Protein AF-0000000080749074 (afdb_homodimer)

Solvent-accessible surface area (backbone atoms only — not comparable to full-atom values): 14368 Å² total; per-residue (Å²): 126,55,70,71,54,47,53,51,47,52,48,37,44,50,53,24,51,51,48,38,52,34,12,56,61,25,46,73,26,53,87,78,39,50,43,53,15,49,32,8,52,52,42,36,59,69,31,47,59,52,41,47,53,72,76,49,76,61,87,64,46,54,80,79,42,50,46,72,49,36,45,54,35,38,13,53,50,31,39,47,44,14,38,47,30,40,61,84,51,69,66,17,38,53,49,18,52,52,29,40,52,51,12,51,49,28,41,48,45,49,74,63,59,76,60,76,74,56,64,86,33,51,61,54,52,47,53,48,47,48,47,47,49,47,50,54,54,52,70,72,101,126,56,70,70,55,47,52,50,46,53,48,36,42,50,52,25,52,53,49,36,52,34,12,55,60,26,45,73,26,53,86,79,40,51,42,52,15,48,33,9,53,52,39,36,60,66,29,46,58,54,40,46,53,71,76,50,76,60,86,66,46,54,80,79,44,49,48,71,49,37,45,55,34,38,13,54,50,31,37,48,44,15,36,48,31,40,62,84,52,68,68,15,39,53,51,17,54,51,28,38,52,51,12,51,50,29,41,47,43,49,73,63,59,76,60,76,75,57,63,87,32,51,61,54,51,48,54,48,46,49,46,48,50,48,50,53,53,53,71,72,102

Organism: Candida glabrata (strain ATCC 2001 / BCRC 20586 / JCM 3761 / NBRC 0622 / NRRL Y-65 / CBS 138) (NCBI:txid284593)

Foldseek 3Di:
DDPVVVVQLVVLQVLLVLLLVLLVVQCVCVPPDVLLNVLSVVLNVLSVCSNVVSVPDDDCVCVVPVLSQALLSQLVSLLSSLVSRCDDDPSSVVSSVVSNVVSVVSVVCRVVVPDPRPPSNPPVVCVVVVVVVVVVVVVVD/DDPVVVVQLVVLQVLLVLLLVLLVVQCVCVPPDVLLNVLSVVLNVLSVCSNVVSVPDDDCVCVVPVLSQALLSQLVSLLSSLVSRCDDDPSSVVSSVVSNVVSVVSVVCRVVVPDPRPPSNVPVVCVVCVVVVVVVVVVVD

Nearest PDB structures (foldseek):
  6xss-assembly1_A  TM=3.516E-01  e=8.340E+00  synthetic construct

Secondary structure (DSSP, 8-state):
--HHHHHHHHHHHHHHHHHHHHHHHHGGGGGT-HHHHHHHHHHHHHHHHHHHTTT---TTHHHHHGGGGSHHHHHHHHHHHHHHT-SSSHHHHHHHHHHHHHHHHHHHHHHH--SPPPHHHHHHHHHHHHHHHHHHHHHH-/--HHHHHHHHHHHHHHHHHHHHHHHHGGGGGT-HHHHHHHHHHHHHHHHHHHTTT---TTHHHHHGGGGSHHHHHHHHHHHHHHS-SSSHHHHHHHHHHHHHHHHHHHHHHH--SPPPHHHHHHHHHHHHHHHHHHHHHH-

pLDDT: mean 84.25, std 17.74, range [37.59, 98.69]

Radius of gyration: 20.21 Å; Cα contacts (8 Å, |Δi|>4): 321; chains: 2; bounding box: 58×61×44 Å

Sequence (282 aa):
MDLPQKLIKYSNLFFGATTSLAAIGQLSYVFQQFGLFLLGLYALALTIPIIWLEFRVPPKLYKYASTYFSFLGRAIIYLLLSAMTMYGSLFNKLNAVLLMLTGLVYLFLHASSIIDEPENFKGQNASIALNDDIDDEEDIIMDLPQKLIKYSNLFFGATTSLAAIGQLSYVFQQFGLFLLGLYALALTIPIIWLEFRVPPKLYKYASTYFSFLGRAIIYLLLSAMTMYGSLFNKLNAVLLMLTGLVYLFLHASSIIDEPENFKGQNASIALNDDIDDEEDII

Structure (mmCIF, N/CA/C/O backbone):
data_AF-0000000080749074-model_v1
#
loop_
_entity.id
_entity.type
_entity.pdbx_description
1 polymer 'Candida glabrata strain CBS138 chromosome L complete sequence'
#
loop_
_atom_site.group_PDB
_atom_site.id
_atom_site.type_symbol
_atom_site.label_atom_id
_atom_site.label_alt_id
_atom_site.label_comp_id
_atom_site.label_asym_id
_atom_site.label_entity_id
_atom_site.label_seq_id
_atom_site.pdbx_PDB_ins_code
_atom_site.Cartn_x
_atom_site.Cartn_y
_atom_site.Cartn_z
_atom_site.occupancy
_atom_site.B_iso_or_equiv
_atom_site.auth_seq_id
_atom_site.auth_comp_id
_atom_site.auth_asym_id
_atom_site.auth_atom_id
_atom_site.pdbx_PDB_model_num
ATOM 1 N N . MET A 1 1 ? 26.734 15.836 -5.988 1 69.88 1 MET A N 1
ATOM 2 C CA . MET A 1 1 ? 26.297 14.648 -5.266 1 69.88 1 MET A CA 1
ATOM 3 C C . MET A 1 1 ? 27.453 13.695 -5.023 1 69.88 1 MET A C 1
ATOM 5 O O . MET A 1 1 ? 28.25 13.438 -5.93 1 69.88 1 MET A O 1
ATOM 9 N N . ASP A 1 2 ? 27.688 13.305 -3.848 1 82.88 2 ASP A N 1
ATOM 10 C CA . ASP A 1 2 ? 28.75 12.352 -3.553 1 82.88 2 ASP A CA 1
ATOM 11 C C . ASP A 1 2 ? 28.438 10.977 -4.145 1 82.88 2 ASP A C 1
ATOM 13 O O . ASP A 1 2 ? 27.328 10.742 -4.633 1 82.88 2 ASP A O 1
ATOM 17 N N . LEU A 1 3 ? 29.438 10.125 -4.262 1 83.38 3 LEU A N 1
ATOM 18 C CA . LEU A 1 3 ? 29.328 8.828 -4.922 1 83.38 3 LEU A CA 1
ATOM 19 C C . LEU A 1 3 ? 28.188 8.016 -4.336 1 83.38 3 LEU A C 1
ATOM 21 O O . LEU A 1 3 ? 27.359 7.48 -5.078 1 83.38 3 LEU A O 1
ATOM 25 N N . PRO A 1 4 ? 28.094 7.902 -3.055 1 81.94 4 PRO A N 1
ATOM 26 C CA . PRO A 1 4 ? 26.969 7.141 -2.494 1 81.94 4 PRO A CA 1
ATOM 27 C C . PRO A 1 4 ? 25.609 7.699 -2.912 1 81.94 4 PRO A C 1
ATOM 29 O O . PRO A 1 4 ? 24.688 6.93 -3.213 1 81.94 4 PRO A O 1
ATOM 32 N N . GLN A 1 5 ? 25.438 8.953 -2.998 1 81.25 5 GLN A N 1
ATOM 33 C CA . GLN A 1 5 ? 24.188 9.586 -3.391 1 81.25 5 GLN A CA 1
ATOM 34 C C . GLN A 1 5 ? 23.875 9.32 -4.863 1 81.25 5 GLN A C 1
ATOM 36 O O . GLN A 1 5 ? 22.719 9.125 -5.23 1 81.25 5 GLN A O 1
ATOM 41 N N . LYS A 1 6 ? 24.891 9.398 -5.637 1 87.38 6 LYS A N 1
ATOM 42 C CA . LYS A 1 6 ? 24.703 9.086 -7.051 1 87.38 6 LYS A CA 1
ATOM 43 C C . LYS A 1 6 ? 24.266 7.633 -7.242 1 87.38 6 LYS A C 1
ATOM 45 O O . LYS A 1 6 ? 23.422 7.336 -8.078 1 87.38 6 LYS A O 1
ATOM 50 N N . LEU A 1 7 ? 24.906 6.707 -6.488 1 89.25 7 LEU A N 1
ATOM 51 C CA . LEU A 1 7 ? 24.562 5.293 -6.582 1 89.25 7 LEU A CA 1
ATOM 52 C C . LEU A 1 7 ? 23.109 5.059 -6.184 1 89.25 7 LEU A C 1
ATOM 54 O O . LEU A 1 7 ? 22.406 4.273 -6.82 1 89.25 7 LEU A O 1
ATOM 58 N N . ILE A 1 8 ? 22.703 5.762 -5.164 1 86.62 8 ILE A N 1
ATOM 59 C CA . ILE A 1 8 ? 21.328 5.633 -4.699 1 86.62 8 ILE A CA 1
ATOM 60 C C . ILE A 1 8 ? 20.375 6.172 -5.762 1 86.62 8 ILE A C 1
ATOM 62 O O . ILE A 1 8 ? 19.359 5.539 -6.07 1 86.62 8 ILE A O 1
ATOM 66 N N . LYS A 1 9 ? 20.734 7.246 -6.348 1 89 9 LYS A N 1
ATOM 67 C CA . LYS A 1 9 ? 19.906 7.852 -7.383 1 89 9 LYS A CA 1
ATOM 68 C C . LYS A 1 9 ? 19.766 6.926 -8.586 1 89 9 LYS A C 1
ATOM 70 O O . LYS A 1 9 ? 18.656 6.672 -9.055 1 89 9 LYS A O 1
ATOM 75 N N . TYR A 1 10 ? 20.781 6.457 -9.07 1 93.19 10 TYR A N 1
ATOM 76 C CA . TYR A 1 10 ? 20.734 5.621 -10.258 1 93.19 10 TYR A CA 1
ATOM 77 C C . TYR A 1 10 ? 20.078 4.277 -9.961 1 93.19 10 TYR A C 1
ATOM 79 O O . TYR A 1 10 ? 19.406 3.709 -10.82 1 93.19 10 TYR A O 1
ATOM 87 N N . SER A 1 11 ? 20.328 3.758 -8.75 1 93.94 11 SER A N 1
ATOM 88 C CA . SER A 1 11 ? 19.641 2.537 -8.352 1 93.94 11 SER A CA 1
ATOM 89 C C . SER A 1 11 ? 18.125 2.742 -8.312 1 93.94 11 SER A C 1
ATOM 91 O O . SER A 1 11 ? 17.375 1.923 -8.836 1 93.94 11 SER A O 1
ATOM 93 N N . ASN A 1 12 ? 17.75 3.865 -7.758 1 92.69 12 ASN A N 1
ATOM 94 C CA . ASN A 1 12 ? 16.328 4.16 -7.699 1 92.69 12 ASN A CA 1
ATOM 95 C C . ASN A 1 12 ? 15.727 4.312 -9.094 1 92.69 12 ASN A C 1
ATOM 97 O O . ASN A 1 12 ? 14.617 3.852 -9.352 1 92.69 12 ASN A O 1
ATOM 101 N N . LEU A 1 13 ? 16.422 4.973 -9.953 1 95 13 LEU A N 1
ATOM 102 C CA . LEU A 1 13 ? 15.945 5.133 -11.32 1 95 13 LEU A CA 1
ATOM 103 C C . LEU A 1 13 ? 15.844 3.783 -12.023 1 95 13 LEU A C 1
ATOM 105 O O . LEU A 1 13 ? 14.852 3.5 -12.703 1 95 13 LEU A O 1
ATOM 109 N N . PHE A 1 14 ? 16.828 2.961 -11.859 1 97.5 14 PHE A N 1
ATOM 110 C CA . PHE A 1 14 ? 16.844 1.641 -12.477 1 97.5 14 PHE A CA 1
ATOM 111 C C . PHE A 1 14 ? 15.703 0.781 -11.961 1 97.5 14 PHE A C 1
ATOM 113 O O . PHE A 1 14 ? 14.898 0.273 -12.742 1 97.5 14 PHE A O 1
ATOM 120 N N . PHE A 1 15 ? 15.617 0.672 -10.617 1 97.25 15 PHE A N 1
ATOM 121 C CA . PHE A 1 15 ? 14.609 -0.208 -10.031 1 97.25 15 PHE A CA 1
ATOM 122 C C . PHE A 1 15 ? 13.211 0.367 -10.211 1 97.25 15 PHE A C 1
ATOM 124 O O . PHE A 1 15 ? 12.242 -0.38 -10.359 1 97.25 15 PHE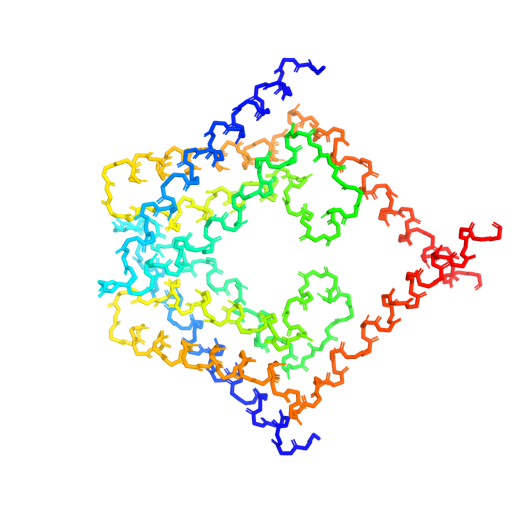 A O 1
ATOM 131 N N . GLY A 1 16 ? 13.102 1.722 -10.164 1 97.56 16 GLY A N 1
ATOM 132 C CA . GLY A 1 16 ? 11.82 2.324 -10.492 1 97.56 16 GLY A CA 1
ATOM 133 C C . GLY A 1 16 ? 11.352 1.991 -11.898 1 97.56 16 GLY A C 1
ATOM 134 O O . GLY A 1 16 ? 10.188 1.642 -12.102 1 97.56 16 GLY A O 1
ATOM 135 N N . ALA A 1 17 ? 12.234 2.105 -12.852 1 97.94 17 ALA A N 1
ATOM 136 C CA . ALA A 1 17 ? 11.906 1.832 -14.242 1 97.94 17 ALA A CA 1
ATOM 137 C C . ALA A 1 17 ? 11.531 0.364 -14.445 1 97.94 17 ALA A C 1
ATOM 139 O O . ALA A 1 17 ? 10.523 0.051 -15.078 1 97.94 17 ALA A O 1
ATOM 140 N N . THR A 1 18 ? 12.328 -0.501 -13.898 1 98.38 18 THR A N 1
ATOM 141 C CA . THR A 1 18 ? 12.062 -1.923 -14.094 1 98.38 18 THR A CA 1
ATOM 142 C C . THR A 1 18 ? 10.781 -2.342 -13.383 1 98.38 18 THR A C 1
ATOM 144 O O . THR A 1 18 ? 10.023 -3.17 -13.891 1 98.38 18 THR A O 1
ATOM 147 N N . T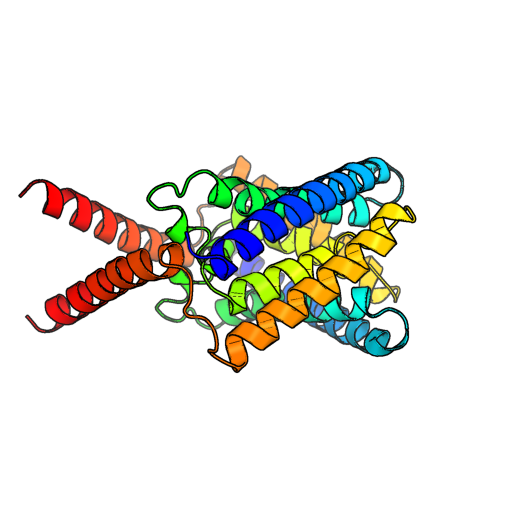HR A 1 19 ? 10.57 -1.771 -12.195 1 98.44 19 THR A N 1
ATOM 148 C CA . THR A 1 19 ? 9.344 -2.078 -11.469 1 98.44 19 THR A CA 1
ATOM 149 C C . THR A 1 19 ? 8.125 -1.569 -12.227 1 98.44 19 THR A C 1
ATOM 151 O O . THR A 1 19 ? 7.086 -2.232 -12.258 1 98.44 19 THR A O 1
ATOM 154 N N . SER A 1 20 ? 8.266 -0.401 -12.836 1 98.38 20 SER A N 1
ATOM 155 C CA . SER A 1 20 ? 7.176 0.111 -13.664 1 98.38 20 SER A CA 1
ATOM 156 C C . SER A 1 20 ? 6.855 -0.842 -14.805 1 98.38 20 SER A C 1
ATOM 158 O O . SER A 1 20 ? 5.684 -1.103 -15.094 1 98.38 20 SER A O 1
ATOM 160 N N . LEU A 1 21 ? 7.852 -1.325 -15.406 1 98.19 21 LEU A N 1
ATOM 161 C CA . LEU A 1 21 ? 7.656 -2.275 -16.5 1 98.19 21 LEU A CA 1
ATOM 162 C C . LEU A 1 21 ? 6.977 -3.545 -16 1 98.19 21 LEU A C 1
ATOM 164 O O . LEU A 1 21 ? 6.066 -4.066 -16.641 1 98.19 21 LEU A O 1
ATOM 168 N N . ALA A 1 22 ? 7.434 -4.043 -14.883 1 98.31 22 ALA A N 1
ATOM 169 C CA . ALA A 1 22 ? 6.809 -5.223 -14.281 1 98.31 22 ALA A CA 1
ATOM 170 C C . ALA A 1 22 ? 5.34 -4.965 -13.969 1 98.31 22 ALA A C 1
ATOM 172 O O . ALA A 1 22 ? 4.484 -5.812 -14.242 1 98.31 22 ALA A O 1
ATOM 173 N N . ALA A 1 23 ? 5.035 -3.83 -13.398 1 98.31 23 ALA A N 1
ATOM 174 C CA . ALA A 1 23 ? 3.664 -3.467 -13.055 1 98.31 23 ALA A CA 1
ATOM 175 C C . ALA A 1 23 ? 2.795 -3.355 -14.305 1 98.31 23 ALA A C 1
ATOM 177 O O . ALA A 1 23 ? 1.655 -3.824 -14.312 1 98.31 23 ALA A O 1
ATOM 178 N N . ILE A 1 24 ? 3.311 -2.752 -15.32 1 97.94 24 ILE A N 1
ATOM 179 C CA . ILE A 1 24 ? 2.59 -2.643 -16.594 1 97.94 24 ILE A CA 1
ATOM 180 C C . ILE A 1 24 ? 2.293 -4.035 -17.141 1 97.94 24 ILE A C 1
ATOM 182 O O . ILE A 1 24 ? 1.195 -4.293 -17.641 1 97.94 24 ILE A O 1
ATOM 186 N N . GLY A 1 25 ? 3.258 -4.906 -17.078 1 96.88 25 GLY A N 1
ATOM 187 C CA . GLY A 1 25 ? 3.021 -6.281 -17.484 1 96.88 25 GLY A CA 1
ATOM 188 C C . GLY A 1 25 ? 1.863 -6.93 -16.766 1 96.88 25 GLY A C 1
ATOM 189 O O . GLY A 1 25 ? 1.105 -7.703 -17.344 1 96.88 25 GLY A O 1
ATOM 190 N N . GLN A 1 26 ? 1.725 -6.598 -15.539 1 97.12 26 GLN A N 1
ATOM 191 C CA . GLN A 1 26 ? 0.69 -7.219 -14.719 1 97.12 26 GLN A CA 1
ATOM 192 C C . GLN A 1 26 ? -0.684 -6.629 -15.023 1 97.12 26 GLN A C 1
ATOM 194 O O . GLN A 1 26 ? -1.708 -7.191 -14.633 1 97.12 26 GLN A O 1
ATOM 199 N N . LEU A 1 27 ? -0.716 -5.516 -15.758 1 96.75 27 LEU A N 1
ATOM 200 C CA . LEU A 1 27 ? -2.002 -4.941 -16.141 1 96.75 27 LEU A CA 1
ATOM 201 C C . LEU A 1 27 ? -2.736 -5.852 -17.125 1 96.75 27 LEU A C 1
ATOM 203 O O . LEU A 1 27 ? -3.957 -5.754 -17.266 1 96.75 27 LEU A O 1
ATOM 207 N N . SER A 1 28 ? -2.016 -6.75 -17.797 1 95.75 28 SER A N 1
ATOM 208 C CA . SER A 1 28 ? -2.613 -7.66 -18.766 1 95.75 28 SER A CA 1
ATOM 209 C C . SER A 1 28 ? -3.504 -8.688 -18.094 1 95.75 28 SER A C 1
ATOM 211 O O . SER A 1 28 ? -4.285 -9.383 -18.75 1 95.75 28 SER A O 1
ATOM 213 N N . TYR A 1 29 ? -3.459 -8.727 -16.75 1 95.81 29 TYR A N 1
ATOM 214 C CA . TYR A 1 29 ? -4.227 -9.727 -16.016 1 95.81 29 TYR A CA 1
ATOM 215 C C . TYR A 1 29 ? -5.625 -9.219 -15.695 1 95.81 29 TYR A C 1
ATOM 217 O O . TYR A 1 29 ? -6.355 -9.836 -14.922 1 95.81 29 TYR A O 1
ATOM 225 N N . VAL A 1 30 ? -6.078 -8.195 -16.281 1 94.12 30 VAL A N 1
ATOM 226 C CA . VAL A 1 30 ? -7.34 -7.531 -15.961 1 94.12 30 VAL A CA 1
ATOM 227 C C . VAL A 1 30 ? -8.492 -8.523 -16.109 1 94.12 30 VAL A C 1
ATOM 229 O O . VAL A 1 30 ? -9.414 -8.531 -15.289 1 94.12 30 VAL A O 1
ATOM 232 N N . PHE A 1 31 ? -8.461 -9.453 -17.094 1 93.75 31 PHE A N 1
ATOM 233 C CA . PHE A 1 31 ? -9.578 -10.352 -17.344 1 93.75 31 PHE A CA 1
ATOM 234 C C . PHE A 1 31 ? -9.25 -11.766 -16.875 1 93.75 31 PHE A C 1
ATOM 236 O O . PHE A 1 31 ? -10.094 -12.656 -16.922 1 93.75 31 PHE A O 1
ATOM 243 N N . GLN A 1 32 ? -8.07 -12.039 -16.422 1 92.56 32 GLN A N 1
ATOM 244 C CA . GLN A 1 32 ? -7.668 -13.359 -15.961 1 92.56 32 GLN A CA 1
ATOM 245 C C . GLN A 1 32 ? -7.742 -13.445 -14.438 1 92.56 32 GLN A C 1
ATOM 247 O O . GLN A 1 32 ? -8.367 -14.359 -13.891 1 92.56 32 GLN A O 1
ATOM 252 N N . GLN A 1 33 ? -7.117 -12.539 -13.789 1 93.94 33 GLN A N 1
ATOM 253 C CA . GLN A 1 33 ? -7.109 -12.43 -12.336 1 93.94 33 GLN A CA 1
ATOM 254 C C . GLN A 1 33 ? -7.105 -10.969 -11.898 1 93.94 33 GLN A C 1
ATOM 256 O O . GLN A 1 33 ? -6.043 -10.375 -11.703 1 93.94 33 GLN A O 1
ATOM 261 N N . PHE A 1 34 ? -8.281 -10.531 -11.594 1 95.06 34 PHE A N 1
ATOM 262 C CA . PHE A 1 34 ? -8.484 -9.102 -11.359 1 95.06 34 PHE A CA 1
ATOM 263 C C . PHE A 1 34 ? -7.641 -8.617 -10.188 1 95.06 34 PHE A C 1
ATOM 265 O O . PHE A 1 34 ? -7.156 -7.484 -10.195 1 95.06 34 PHE A O 1
ATOM 272 N N . GLY A 1 35 ? -7.453 -9.484 -9.188 1 95.19 35 GLY A N 1
ATOM 273 C CA . GLY A 1 35 ? -6.617 -9.117 -8.047 1 95.19 35 GLY A CA 1
ATOM 274 C C . GLY A 1 35 ? -5.191 -8.781 -8.445 1 95.19 35 GLY A C 1
ATOM 275 O O . GLY A 1 35 ? -4.605 -7.832 -7.91 1 95.19 35 GLY A O 1
ATOM 276 N N . LEU A 1 36 ? -4.633 -9.523 -9.375 1 96.06 36 LEU A N 1
ATOM 277 C CA . LEU A 1 36 ? -3.279 -9.273 -9.852 1 96.06 36 LEU A CA 1
ATOM 278 C C . LEU A 1 36 ? -3.219 -7.98 -10.664 1 96.06 36 LEU A C 1
ATOM 280 O O . LEU A 1 36 ? -2.225 -7.254 -10.609 1 96.06 36 LEU A O 1
ATOM 284 N N . PHE A 1 37 ? -4.277 -7.785 -11.438 1 97.81 37 PHE A N 1
ATOM 285 C CA . PHE A 1 37 ? -4.398 -6.527 -12.172 1 97.81 37 PHE A CA 1
ATOM 286 C C . PHE A 1 37 ? -4.359 -5.34 -11.219 1 97.81 37 PHE A C 1
ATOM 288 O O . PHE A 1 37 ? -3.631 -4.375 -11.453 1 97.81 37 PHE A O 1
ATOM 295 N N . LEU A 1 38 ? -5.129 -5.457 -10.117 1 98.12 38 LEU A N 1
ATOM 296 C CA . LEU A 1 38 ? -5.199 -4.359 -9.156 1 98.12 38 LEU A CA 1
ATOM 297 C C . LEU A 1 38 ? -3.852 -4.141 -8.477 1 98.12 38 LEU A C 1
ATOM 299 O O . LEU A 1 38 ? -3.43 -3 -8.281 1 98.12 38 LEU A O 1
ATOM 303 N N . LEU A 1 39 ? -3.197 -5.215 -8.117 1 98.31 39 LEU A N 1
ATOM 304 C CA . LEU A 1 39 ? -1.873 -5.066 -7.523 1 98.31 39 LEU A CA 1
ATOM 305 C C . LEU A 1 39 ? -0.922 -4.363 -8.484 1 98.31 39 LEU A C 1
ATOM 307 O O . LEU A 1 39 ? -0.099 -3.549 -8.062 1 98.31 39 LEU A O 1
ATOM 311 N N . GLY A 1 40 ? -1.021 -4.719 -9.773 1 98.25 40 GLY A N 1
ATOM 312 C CA . GLY A 1 40 ? -0.223 -4.027 -10.773 1 98.25 40 GLY A CA 1
ATOM 313 C C . GLY A 1 40 ? -0.499 -2.535 -10.828 1 98.25 40 GLY A C 1
ATOM 314 O O . GLY A 1 40 ? 0.428 -1.731 -10.945 1 98.25 40 GLY A O 1
ATOM 315 N N . LEU A 1 4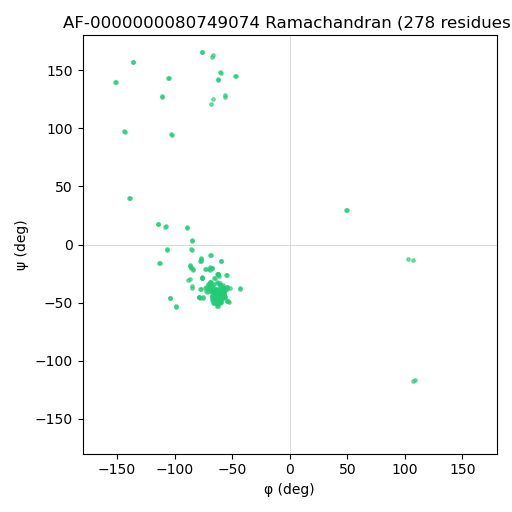1 ? -1.764 -2.197 -10.797 1 98.25 41 LEU A N 1
ATOM 316 C CA . LEU A 1 41 ? -2.158 -0.794 -10.82 1 98.25 41 LEU A CA 1
ATOM 317 C C . LEU A 1 41 ? -1.583 -0.042 -9.625 1 98.25 41 LEU A C 1
ATOM 319 O O . LEU A 1 41 ? -1.026 1.048 -9.781 1 98.25 41 LEU A O 1
ATOM 323 N N . TYR A 1 42 ? -1.773 -0.609 -8.477 1 98.5 42 TYR A N 1
ATOM 324 C CA . TYR A 1 42 ? -1.254 0.017 -7.262 1 98.5 42 TYR A CA 1
ATOM 325 C C . TYR A 1 42 ? 0.266 0.125 -7.312 1 98.5 42 TYR A C 1
ATOM 327 O O . TYR A 1 42 ? 0.837 1.136 -6.895 1 98.5 42 TYR A O 1
ATOM 335 N N . ALA A 1 43 ? 0.936 -0.904 -7.73 1 98.56 43 ALA A N 1
ATOM 336 C CA . ALA A 1 43 ? 2.393 -0.886 -7.82 1 98.56 43 ALA A CA 1
ATOM 337 C C . ALA A 1 43 ? 2.871 0.209 -8.773 1 98.56 43 ALA A C 1
ATOM 339 O O . ALA A 1 43 ? 3.871 0.879 -8.5 1 98.56 43 ALA A O 1
ATOM 340 N N . LEU A 1 44 ? 2.174 0.367 -9.891 1 98.38 44 LEU A N 1
ATOM 341 C CA . LEU A 1 44 ? 2.529 1.42 -10.836 1 98.38 44 LEU A CA 1
ATOM 342 C C . LEU A 1 44 ? 2.434 2.793 -10.18 1 98.38 44 LEU A C 1
ATOM 344 O O . LEU A 1 44 ? 3.34 3.617 -10.32 1 98.38 44 LEU A O 1
ATOM 348 N N . ALA A 1 45 ? 1.414 2.988 -9.477 1 97.12 45 ALA A N 1
ATOM 349 C CA . ALA A 1 45 ? 1.212 4.262 -8.797 1 97.12 45 ALA A CA 1
ATOM 350 C C . ALA A 1 45 ? 2.311 4.512 -7.762 1 97.12 45 ALA A C 1
ATOM 352 O O . ALA A 1 45 ? 2.842 5.621 -7.668 1 97.12 45 ALA A O 1
ATOM 353 N N . LEU A 1 46 ? 2.646 3.518 -6.973 1 96.88 46 LEU A N 1
ATOM 354 C CA . LEU A 1 46 ? 3.623 3.65 -5.898 1 96.88 46 LEU A CA 1
ATOM 355 C C . LEU A 1 46 ? 5.027 3.836 -6.457 1 96.88 46 LEU A C 1
ATOM 357 O O . LEU A 1 46 ? 5.926 4.301 -5.75 1 96.88 46 LEU A O 1
ATOM 361 N N . THR A 1 47 ? 5.234 3.426 -7.691 1 97.56 47 THR A N 1
ATOM 362 C CA . THR A 1 47 ? 6.559 3.49 -8.297 1 97.56 47 THR A CA 1
ATOM 363 C C . THR A 1 47 ? 6.816 4.875 -8.883 1 97.56 47 THR A C 1
ATOM 365 O O . THR A 1 47 ? 7.969 5.297 -9.008 1 97.56 47 THR A O 1
ATOM 368 N N . ILE A 1 48 ? 5.84 5.695 -9.195 1 94.81 48 ILE A N 1
ATOM 369 C CA . ILE A 1 48 ? 5.945 6.996 -9.852 1 94.81 48 ILE A CA 1
ATOM 370 C C . ILE A 1 48 ? 6.801 7.934 -9 1 94.81 48 ILE A C 1
ATOM 372 O O . ILE A 1 48 ? 7.773 8.516 -9.484 1 94.81 48 ILE A O 1
ATOM 376 N N . PRO A 1 49 ? 6.496 8.023 -7.699 1 93.31 49 PRO A N 1
ATOM 377 C CA . PRO A 1 49 ? 7.316 8.945 -6.906 1 93.31 49 PRO A CA 1
ATOM 378 C C . PRO A 1 49 ? 8.781 8.531 -6.852 1 93.31 49 PRO A C 1
ATOM 380 O O . PRO A 1 49 ? 9.664 9.383 -6.742 1 93.31 49 PRO A O 1
ATOM 383 N N . ILE A 1 50 ? 9.078 7.219 -6.883 1 94.12 50 ILE A N 1
ATOM 384 C CA . ILE A 1 50 ? 10.453 6.742 -6.84 1 94.12 50 ILE A CA 1
ATOM 385 C C . ILE A 1 50 ? 11.25 7.34 -7.996 1 94.12 50 ILE A C 1
ATOM 387 O O . ILE A 1 50 ? 12.375 7.812 -7.809 1 94.12 50 ILE A O 1
ATOM 391 N N . ILE A 1 51 ? 10.641 7.352 -9.141 1 93.56 51 ILE A N 1
ATOM 392 C CA . ILE A 1 51 ? 11.289 7.871 -10.336 1 93.56 51 ILE A CA 1
ATOM 393 C C . ILE A 1 51 ? 11.242 9.398 -10.328 1 93.56 51 ILE A C 1
ATOM 395 O O . ILE A 1 51 ? 12.258 10.062 -10.555 1 93.56 51 ILE A O 1
ATOM 399 N N . TRP A 1 52 ? 10.141 9.945 -10.023 1 91.44 52 TRP A N 1
ATOM 400 C CA . TRP A 1 52 ? 9.891 11.383 -10.094 1 91.44 52 TRP A CA 1
ATOM 401 C C . TRP A 1 52 ? 10.828 12.141 -9.164 1 91.44 52 TRP A C 1
ATOM 403 O O . TRP A 1 52 ? 11.406 13.164 -9.555 1 91.44 52 TRP A O 1
ATOM 413 N N . LEU A 1 53 ? 11.078 11.719 -7.992 1 87.44 53 LEU A N 1
ATOM 414 C CA . LEU A 1 53 ? 11.859 12.406 -6.965 1 87.44 53 LEU A CA 1
ATOM 415 C C . LEU A 1 53 ? 13.328 12.477 -7.355 1 87.44 53 LEU A C 1
ATOM 417 O O . LEU A 1 53 ? 14.086 13.273 -6.801 1 87.44 53 LEU A O 1
ATOM 421 N N . GLU A 1 54 ? 13.719 11.648 -8.219 1 86.5 54 GLU A N 1
ATOM 422 C CA . GLU A 1 54 ? 15.117 11.664 -8.641 1 86.5 54 GLU A CA 1
ATOM 423 C C . GLU A 1 54 ? 15.391 12.805 -9.617 1 86.5 54 GLU A C 1
ATOM 425 O O . GLU A 1 54 ? 16.547 13.148 -9.867 1 86.5 54 GLU A O 1
ATOM 430 N N . PHE A 1 55 ? 14.367 13.406 -10.148 1 86.88 55 PHE A N 1
ATOM 431 C CA . PHE A 1 55 ? 14.539 14.516 -11.078 1 86.88 55 PHE A CA 1
ATOM 432 C C . PHE A 1 55 ? 14.227 15.844 -10.398 1 86.88 55 PHE A C 1
ATOM 434 O O . PHE A 1 55 ? 14.938 16.828 -10.602 1 86.88 55 PHE A O 1
ATOM 441 N N . ARG A 1 56 ? 13.203 15.867 -9.727 1 82.19 56 ARG A N 1
ATOM 442 C CA . ARG A 1 56 ? 12.828 17.094 -9.023 1 82.19 56 ARG A CA 1
ATOM 443 C C . ARG A 1 56 ? 12.023 16.766 -7.762 1 82.19 56 ARG A C 1
ATOM 445 O O . ARG A 1 56 ? 11.195 15.859 -7.758 1 82.19 56 ARG A O 1
ATOM 452 N N . VAL A 1 57 ? 12.344 17.516 -6.785 1 76.19 57 VAL A N 1
ATOM 453 C CA . VAL A 1 57 ? 11.609 17.391 -5.535 1 76.19 57 VAL A CA 1
ATOM 454 C C . VAL A 1 57 ? 10.609 18.531 -5.398 1 76.19 57 VAL A C 1
ATOM 456 O O . VAL A 1 57 ? 10.984 19.641 -5.004 1 76.19 57 VAL A O 1
ATOM 459 N N . PRO A 1 58 ? 9.336 18.234 -5.848 1 74.06 58 PRO A N 1
ATOM 460 C CA . PRO A 1 58 ? 8.352 19.297 -5.691 1 74.06 58 PRO A CA 1
ATOM 461 C C . PRO A 1 58 ? 8.141 19.703 -4.234 1 74.06 58 PRO A C 1
ATOM 463 O O . PRO A 1 58 ? 8.156 18.844 -3.346 1 74.06 58 PRO A O 1
ATOM 466 N N . PRO A 1 59 ? 7.844 20.984 -4.219 1 73.94 59 PRO A N 1
ATOM 467 C CA . PRO A 1 59 ? 7.547 21.484 -2.873 1 73.94 59 PRO A CA 1
ATOM 468 C C . PRO A 1 59 ? 6.246 20.922 -2.309 1 73.94 59 PRO A C 1
ATOM 470 O O . PRO A 1 59 ? 5.332 20.578 -3.068 1 73.94 59 PRO A O 1
ATOM 473 N N . LYS A 1 60 ? 6.141 20.266 -1.26 1 70.94 60 LYS A N 1
ATOM 474 C CA . LYS A 1 60 ? 4.953 19.797 -0.542 1 70.94 60 LYS A CA 1
ATOM 475 C C . LYS A 1 60 ? 4.762 18.297 -0.707 1 70.94 60 LYS A C 1
ATOM 477 O O . LYS A 1 60 ? 3.908 17.703 -0.05 1 70.94 60 LYS A O 1
ATOM 482 N N . LEU A 1 61 ? 5.551 17.75 -1.709 1 71.69 61 LEU A N 1
ATOM 483 C CA . LEU A 1 61 ? 5.391 16.328 -1.951 1 71.69 61 LEU A CA 1
ATOM 484 C C . LEU A 1 61 ? 5.621 15.531 -0.671 1 71.69 61 LEU A C 1
ATOM 486 O O . LEU A 1 61 ? 5.031 14.461 -0.487 1 71.69 61 LEU A O 1
ATOM 490 N N . TYR A 1 62 ? 6.379 16.094 0.2 1 71.12 62 TYR A N 1
ATOM 491 C CA . TYR A 1 62 ? 6.68 15.438 1.468 1 71.12 62 TYR A CA 1
ATOM 492 C C . TYR A 1 62 ? 5.406 15.18 2.266 1 71.12 62 TYR A C 1
ATOM 494 O O . TYR A 1 62 ? 5.289 14.164 2.951 1 71.12 62 TYR A O 1
ATOM 502 N N . LYS A 1 63 ? 4.52 16.125 2.098 1 68.12 63 LYS A N 1
ATOM 503 C CA . LYS A 1 63 ? 3.266 16.016 2.84 1 68.12 63 LYS A CA 1
ATOM 504 C C . LYS A 1 63 ? 2.504 14.75 2.445 1 68.12 63 LYS A C 1
ATOM 506 O O . LYS A 1 63 ? 1.842 14.133 3.281 1 68.12 63 LYS A O 1
ATOM 511 N N . TYR A 1 64 ? 2.711 14.281 1.267 1 69.75 64 TYR A N 1
ATOM 512 C CA . TYR A 1 64 ? 1.896 13.195 0.745 1 69.75 64 TYR A CA 1
ATOM 513 C C . TYR A 1 64 ? 2.729 11.93 0.564 1 69.75 64 TYR A C 1
ATOM 515 O O . TYR A 1 64 ? 2.182 10.828 0.453 1 69.75 64 TYR A O 1
ATOM 523 N N . ALA A 1 65 ? 4.008 12.148 0.594 1 77.69 65 ALA A N 1
ATOM 524 C CA . ALA A 1 65 ? 4.883 11.031 0.258 1 77.69 65 ALA A CA 1
ATOM 525 C C . ALA A 1 65 ? 6.094 10.984 1.186 1 77.69 65 ALA A C 1
ATOM 527 O O . ALA A 1 65 ? 7.215 10.734 0.739 1 77.69 65 ALA A O 1
ATOM 528 N N . SER A 1 66 ? 5.902 11.25 2.451 1 78.75 66 SER A N 1
ATOM 529 C CA . SER A 1 66 ? 7.004 11.336 3.402 1 78.75 66 SER A CA 1
ATOM 530 C C . SER A 1 66 ? 7.738 10 3.52 1 78.75 66 SER A C 1
ATOM 532 O O . SER A 1 66 ? 8.938 9.969 3.805 1 78.75 66 SER A O 1
ATOM 534 N N . THR A 1 67 ? 7.055 8.961 3.225 1 84.62 67 THR A N 1
ATOM 535 C CA . THR A 1 67 ? 7.613 7.613 3.307 1 84.62 67 THR A CA 1
ATOM 536 C C . THR A 1 67 ? 8.773 7.453 2.332 1 84.62 67 THR A C 1
ATOM 538 O O . THR A 1 67 ? 9.711 6.688 2.592 1 84.62 67 THR A O 1
ATOM 541 N N . TYR A 1 68 ? 8.828 8.211 1.254 1 89.06 68 TYR A N 1
ATOM 542 C CA . TYR A 1 68 ? 9.844 8.078 0.213 1 89.06 68 TYR A CA 1
ATOM 543 C C . TYR A 1 68 ? 11.102 8.859 0.576 1 89.06 68 TYR A C 1
ATOM 545 O O . TYR A 1 68 ? 12.125 8.742 -0.094 1 89.06 68 TYR A O 1
ATOM 553 N N . PHE A 1 69 ? 11.039 9.609 1.718 1 84.75 69 PHE A N 1
ATOM 554 C CA . PHE A 1 69 ? 12.148 10.5 2.061 1 84.75 69 PHE A CA 1
ATOM 555 C C . PHE A 1 69 ? 12.938 9.945 3.24 1 84.75 69 PHE A C 1
ATOM 557 O O . PHE A 1 69 ? 13.68 10.688 3.893 1 84.75 69 PHE A O 1
ATOM 564 N N . SER A 1 70 ? 12.758 8.766 3.523 1 85.5 70 SER A N 1
ATOM 565 C CA . SER A 1 70 ? 13.516 8.094 4.574 1 85.5 70 SER A CA 1
ATOM 566 C C . SER A 1 70 ? 13.977 6.711 4.129 1 85.5 70 SER A C 1
ATOM 568 O O . SER A 1 70 ? 13.352 6.09 3.268 1 85.5 70 SER A O 1
ATOM 570 N N . PHE A 1 71 ? 15 6.254 4.77 1 89.94 71 PHE A N 1
ATOM 571 C CA . PHE A 1 71 ? 15.5 4.922 4.457 1 89.94 71 PHE A CA 1
ATOM 572 C C . PHE A 1 71 ? 14.484 3.855 4.871 1 89.94 71 PHE A C 1
ATOM 574 O O . PHE A 1 71 ? 14.242 2.902 4.129 1 89.94 71 PHE A O 1
ATOM 581 N N . LEU A 1 72 ? 13.984 3.99 5.996 1 92.12 72 LEU A N 1
ATOM 582 C CA . LEU A 1 72 ? 12.984 3.037 6.469 1 92.12 72 LEU A CA 1
ATOM 583 C C . LEU A 1 72 ? 11.766 3.025 5.551 1 92.12 72 LEU A C 1
ATOM 585 O O . LEU A 1 72 ? 11.258 1.957 5.199 1 92.12 72 LEU A O 1
ATOM 589 N N . GLY A 1 73 ? 11.312 4.227 5.258 1 92.94 73 GLY A N 1
ATOM 590 C CA . GLY A 1 73 ? 10.188 4.32 4.34 1 92.94 73 GLY A CA 1
ATOM 591 C C . GLY A 1 73 ? 10.453 3.66 3 1 92.94 73 GLY A C 1
ATOM 592 O O . GLY A 1 73 ? 9.617 2.92 2.486 1 92.94 73 GLY A O 1
ATOM 593 N N . ARG A 1 74 ? 11.539 3.859 2.473 1 92.88 74 ARG A N 1
ATOM 594 C CA . ARG A 1 74 ? 11.906 3.264 1.192 1 92.88 74 ARG A CA 1
ATOM 595 C C . ARG A 1 74 ? 12.016 1.746 1.306 1 92.88 74 ARG A C 1
ATOM 597 O O . ARG A 1 74 ? 11.648 1.021 0.377 1 92.88 74 ARG A O 1
ATOM 604 N N . ALA A 1 75 ? 12.578 1.314 2.418 1 96.06 75 ALA A N 1
ATOM 605 C CA . ALA A 1 75 ? 12.625 -0.127 2.648 1 96.06 75 ALA A CA 1
ATOM 606 C C . ALA A 1 75 ? 11.227 -0.737 2.59 1 96.06 75 ALA A C 1
ATOM 608 O O . ALA A 1 75 ? 11.016 -1.745 1.912 1 96.06 75 ALA A O 1
ATOM 609 N N . ILE A 1 76 ? 10.281 -0.108 3.232 1 96.88 76 ILE A N 1
ATOM 610 C CA . ILE A 1 76 ? 8.898 -0.577 3.283 1 96.88 76 ILE A CA 1
ATOM 611 C C . ILE A 1 76 ? 8.305 -0.581 1.878 1 96.88 76 ILE A C 1
ATOM 613 O O . ILE A 1 76 ? 7.656 -1.55 1.473 1 96.88 76 ILE A O 1
ATOM 617 N N . ILE A 1 77 ? 8.547 0.444 1.117 1 97.5 77 ILE A N 1
ATOM 618 C CA . ILE A 1 77 ? 7.984 0.579 -0.221 1 97.5 77 ILE A CA 1
ATOM 619 C C . ILE A 1 77 ? 8.57 -0.49 -1.14 1 97.5 77 ILE A C 1
ATOM 621 O O . ILE A 1 77 ? 7.84 -1.163 -1.868 1 97.5 77 ILE A O 1
ATOM 625 N N . TYR A 1 78 ? 9.875 -0.654 -1.139 1 98.25 78 TYR A N 1
ATOM 626 C CA . TYR A 1 78 ? 10.508 -1.606 -2.047 1 98.25 78 TYR A CA 1
ATOM 627 C C . TYR A 1 78 ? 10.086 -3.033 -1.715 1 98.25 78 TYR A C 1
ATOM 629 O O . TYR A 1 78 ? 9.875 -3.85 -2.613 1 98.25 78 TYR A O 1
ATOM 637 N N . LEU A 1 79 ? 10.016 -3.338 -0.438 1 98.44 79 LEU A N 1
ATOM 638 C CA . LEU A 1 79 ? 9.562 -4.668 -0.051 1 98.44 79 LEU A CA 1
ATOM 639 C C . LEU A 1 79 ? 8.117 -4.898 -0.48 1 98.44 79 LEU A C 1
ATOM 641 O O . LEU A 1 79 ? 7.77 -5.988 -0.942 1 98.44 79 LEU A O 1
ATOM 645 N N . LEU A 1 80 ? 7.332 -3.912 -0.312 1 98.44 80 LEU A N 1
ATOM 646 C CA . LEU A 1 80 ? 5.941 -4.02 -0.742 1 98.44 80 LEU A CA 1
ATOM 647 C C . LEU A 1 80 ? 5.855 -4.215 -2.252 1 98.44 80 LEU A C 1
ATOM 649 O O . LEU A 1 80 ? 5.113 -5.078 -2.729 1 98.44 80 LEU A O 1
ATOM 653 N N . LEU A 1 81 ? 6.527 -3.389 -2.977 1 98.69 81 LEU A N 1
ATOM 654 C CA . LEU A 1 81 ? 6.52 -3.475 -4.434 1 98.69 81 LEU A CA 1
ATOM 655 C C . LEU A 1 81 ? 6.984 -4.848 -4.898 1 98.69 81 LEU A C 1
ATOM 657 O O . LEU A 1 81 ? 6.469 -5.383 -5.883 1 98.69 81 LEU A O 1
ATOM 661 N N . SER A 1 82 ? 8.016 -5.363 -4.223 1 98.62 82 SER A N 1
ATOM 662 C CA . SER A 1 82 ? 8.484 -6.711 -4.531 1 98.62 82 SER A CA 1
ATOM 663 C C . SER A 1 82 ? 7.348 -7.723 -4.449 1 98.62 82 SER A C 1
ATOM 665 O O . SER A 1 82 ? 7.121 -8.484 -5.391 1 98.62 82 SER A O 1
ATOM 667 N N . ALA A 1 83 ? 6.605 -7.688 -3.391 1 98.19 83 ALA A N 1
ATOM 668 C CA . ALA A 1 83 ? 5.523 -8.641 -3.158 1 98.19 83 ALA A CA 1
ATOM 669 C C . ALA A 1 83 ? 4.379 -8.414 -4.141 1 98.19 83 ALA A C 1
ATOM 671 O O . ALA A 1 83 ? 3.717 -9.367 -4.559 1 98.19 83 ALA A O 1
ATOM 672 N N . MET A 1 84 ? 4.152 -7.23 -4.52 1 98.44 84 MET A N 1
ATOM 673 C CA . MET A 1 84 ? 3.025 -6.875 -5.379 1 98.44 84 MET A CA 1
ATOM 674 C C . MET A 1 84 ? 3.295 -7.281 -6.824 1 98.44 84 MET A C 1
ATOM 676 O O . MET A 1 84 ? 2.363 -7.574 -7.578 1 98.44 84 MET A O 1
ATOM 680 N N . THR A 1 85 ? 4.531 -7.316 -7.25 1 98.25 85 THR A N 1
ATOM 681 C CA . THR A 1 85 ? 4.797 -7.445 -8.68 1 98.25 85 THR A CA 1
ATOM 682 C C . THR A 1 85 ? 5.473 -8.781 -8.984 1 98.25 85 THR A C 1
ATOM 684 O O . THR A 1 85 ? 6.02 -8.977 -10.07 1 98.25 85 THR A O 1
ATOM 687 N N . MET A 1 86 ? 5.438 -9.742 -8.141 1 96.62 86 MET A N 1
ATOM 688 C CA . MET A 1 86 ? 6.191 -10.977 -8.289 1 96.62 86 MET A CA 1
ATOM 689 C C . MET A 1 86 ? 5.438 -11.977 -9.156 1 96.62 86 MET A C 1
ATOM 691 O O . MET A 1 86 ? 5.926 -13.078 -9.414 1 96.62 86 MET A O 1
ATOM 695 N N . TYR A 1 87 ? 4.348 -11.602 -9.664 1 93.31 87 TYR A N 1
ATOM 696 C CA . TYR A 1 87 ? 3.492 -12.586 -10.328 1 93.31 87 TYR A CA 1
ATOM 697 C C . TYR A 1 87 ? 3.562 -12.438 -11.836 1 93.31 87 TYR A C 1
ATOM 699 O O . TYR A 1 87 ? 3.609 -11.32 -12.359 1 93.31 87 TYR A O 1
ATOM 707 N N . GLY A 1 88 ? 3.521 -13.617 -12.508 1 89.81 88 GLY A N 1
ATOM 708 C CA . GLY A 1 88 ? 3.471 -13.602 -13.961 1 89.81 88 GLY A CA 1
ATOM 709 C C . GLY A 1 88 ? 4.766 -14.055 -14.609 1 89.81 88 GLY A C 1
ATOM 710 O O . GLY A 1 88 ? 5.246 -15.156 -14.344 1 89.81 88 GLY A O 1
ATOM 711 N N . SER A 1 89 ? 5.43 -13.156 -15.367 1 94.31 89 SER A N 1
ATOM 712 C CA . SER A 1 89 ? 6.555 -13.5 -16.234 1 94.31 89 SER A CA 1
ATOM 713 C C . SER A 1 89 ? 7.828 -13.711 -15.422 1 94.31 89 SER A C 1
ATOM 715 O O . SER A 1 89 ? 7.871 -13.398 -14.234 1 94.31 89 SER A O 1
ATOM 717 N N . LEU A 1 90 ? 8.82 -14.305 -16.078 1 95.94 90 LEU A N 1
ATOM 718 C CA . LEU A 1 90 ? 10.148 -14.453 -15.484 1 95.94 90 LEU A CA 1
ATOM 719 C C . LEU A 1 90 ? 10.742 -13.094 -15.125 1 95.94 90 LEU A C 1
ATOM 721 O O . LEU A 1 90 ? 11.422 -12.961 -14.109 1 95.94 90 LEU A O 1
ATOM 725 N N . PHE A 1 91 ? 10.453 -12.094 -16.031 1 97.81 91 PHE A N 1
ATOM 726 C CA . PHE A 1 91 ? 10.914 -10.742 -15.75 1 97.81 91 PHE A CA 1
ATOM 727 C C . PHE A 1 91 ? 10.367 -10.25 -14.414 1 97.81 91 PHE A C 1
ATOM 729 O O . PHE A 1 91 ? 11.102 -9.68 -13.602 1 97.81 91 PHE A O 1
ATOM 736 N N . ASN A 1 92 ? 9.109 -10.461 -14.148 1 98.06 92 ASN A N 1
ATOM 737 C CA . ASN A 1 92 ? 8.484 -10.055 -12.891 1 98.06 92 ASN A CA 1
ATOM 738 C C . ASN A 1 92 ? 9.125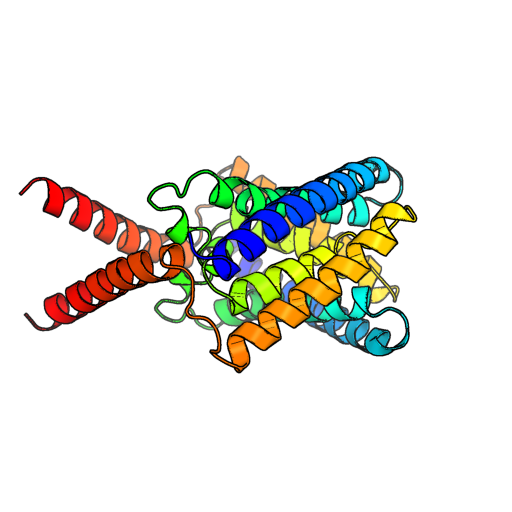 -10.75 -11.695 1 98.06 92 ASN A C 1
ATOM 740 O O . ASN A 1 92 ? 9.445 -10.102 -10.695 1 98.06 92 ASN A O 1
ATOM 744 N N . LYS A 1 93 ? 9.328 -12.039 -11.812 1 96.69 93 LYS A N 1
ATOM 745 C CA . LYS A 1 93 ? 9.898 -12.805 -10.703 1 96.69 93 LYS A CA 1
ATOM 746 C C . LYS A 1 93 ? 11.328 -12.367 -10.406 1 96.69 93 LYS A C 1
ATOM 748 O O . LYS A 1 93 ? 11.703 -12.211 -9.242 1 96.69 93 LYS A O 1
ATOM 753 N N . LEU A 1 94 ? 12.094 -12.164 -11.43 1 98 94 LEU A N 1
ATOM 754 C CA . LEU A 1 94 ? 13.461 -11.711 -11.25 1 98 94 LEU A CA 1
ATOM 755 C C . LEU A 1 94 ? 13.5 -10.312 -10.648 1 98 94 LEU A C 1
ATOM 757 O O . LEU A 1 94 ? 14.273 -10.047 -9.727 1 98 94 LEU A O 1
ATOM 761 N N . ASN A 1 95 ? 12.664 -9.453 -11.242 1 98.06 95 ASN A N 1
ATOM 762 C CA . ASN A 1 95 ? 12.594 -8.094 -10.711 1 98.06 95 ASN A CA 1
ATOM 763 C C . ASN A 1 95 ? 12.188 -8.094 -9.242 1 98.06 95 ASN A C 1
ATOM 765 O O . ASN A 1 95 ? 12.727 -7.328 -8.445 1 98.06 95 ASN A O 1
ATOM 769 N N . ALA A 1 96 ? 11.242 -8.914 -8.867 1 97.94 96 ALA A N 1
ATOM 770 C CA . ALA A 1 96 ? 10.758 -8.969 -7.496 1 97.94 96 ALA A CA 1
ATOM 771 C C . ALA A 1 96 ? 11.867 -9.391 -6.535 1 97.94 96 ALA A C 1
ATOM 773 O O . ALA A 1 96 ? 11.969 -8.859 -5.426 1 97.94 96 ALA A O 1
ATOM 774 N N . VAL A 1 97 ? 12.664 -10.359 -6.945 1 97.56 97 VAL A N 1
ATOM 775 C CA . VAL A 1 97 ? 13.781 -10.797 -6.117 1 97.56 97 VAL A CA 1
ATOM 776 C C . VAL A 1 97 ? 14.75 -9.641 -5.91 1 97.56 97 VAL A C 1
ATOM 778 O O . VAL A 1 97 ? 15.188 -9.383 -4.785 1 97.56 97 VAL A O 1
ATOM 781 N N . LEU A 1 98 ? 15.039 -8.961 -6.93 1 98.12 98 LEU A N 1
ATOM 782 C CA . LEU A 1 98 ? 15.953 -7.824 -6.836 1 98.12 98 LEU A CA 1
ATOM 783 C C . LEU A 1 98 ? 15.375 -6.734 -5.938 1 98.12 98 LEU A C 1
ATOM 785 O O . LEU A 1 98 ? 16.109 -6.121 -5.156 1 98.12 98 LEU A O 1
ATOM 789 N N . LEU A 1 99 ? 14.078 -6.48 -6.078 1 98.38 99 LEU A N 1
ATOM 790 C CA . LEU A 1 99 ? 13.43 -5.473 -5.238 1 98.38 99 LEU A CA 1
ATOM 791 C C . LEU A 1 99 ? 13.469 -5.883 -3.771 1 98.38 99 LEU A C 1
ATOM 793 O O . LEU A 1 99 ? 13.633 -5.035 -2.891 1 98.38 99 LEU A O 1
ATOM 797 N N . MET A 1 100 ? 13.273 -7.168 -3.559 1 97.94 100 MET A N 1
ATOM 798 C CA . MET A 1 100 ? 13.359 -7.656 -2.186 1 97.94 100 MET A CA 1
ATOM 799 C C . MET A 1 100 ? 14.734 -7.383 -1.594 1 97.94 100 MET A C 1
ATOM 801 O O . MET A 1 100 ? 14.844 -6.891 -0.469 1 97.94 100 MET A O 1
ATOM 805 N N . LEU A 1 101 ? 15.766 -7.613 -2.334 1 97.62 101 LEU A N 1
ATOM 806 C CA . LEU A 1 101 ? 17.141 -7.359 -1.899 1 97.62 101 LEU A CA 1
ATOM 807 C C . LEU A 1 101 ? 17.359 -5.871 -1.661 1 97.62 101 LEU A C 1
ATOM 809 O O . LEU A 1 101 ? 17.984 -5.48 -0.667 1 97.62 101 LEU A O 1
ATOM 813 N N . THR A 1 102 ? 16.859 -5.062 -2.586 1 96.88 102 THR A N 1
ATOM 814 C CA . THR A 1 102 ? 17 -3.619 -2.441 1 96.88 102 THR A CA 1
ATOM 815 C C . THR A 1 102 ? 16.328 -3.133 -1.163 1 96.88 102 THR A C 1
ATOM 817 O O . THR A 1 102 ? 16.875 -2.293 -0.446 1 96.88 102 THR A O 1
ATOM 820 N N . GLY A 1 103 ? 15.125 -3.627 -0.919 1 97 103 GLY A N 1
ATOM 821 C CA . GLY A 1 103 ? 14.445 -3.281 0.319 1 97 103 GLY A CA 1
ATOM 822 C C . GLY A 1 103 ? 15.234 -3.646 1.558 1 97 103 GLY A C 1
ATOM 823 O O . GLY A 1 103 ? 15.297 -2.871 2.516 1 97 103 GLY A O 1
ATOM 824 N N . LEU A 1 104 ? 15.859 -4.746 1.575 1 96.69 104 LEU A N 1
ATOM 825 C CA . LEU A 1 104 ? 16.688 -5.188 2.697 1 96.69 104 LEU A CA 1
ATOM 826 C C . LEU A 1 104 ? 17.906 -4.297 2.852 1 96.69 104 LEU A C 1
ATOM 828 O O . LEU A 1 104 ? 18.359 -4.035 3.971 1 96.69 104 LEU A O 1
ATOM 832 N N . VAL A 1 105 ? 18.453 -3.895 1.768 1 94.69 105 VAL A N 1
ATOM 833 C CA . VAL A 1 105 ? 19.594 -2.977 1.81 1 94.69 105 VAL A CA 1
ATOM 834 C C . VAL A 1 105 ? 19.172 -1.669 2.48 1 94.69 105 VAL A C 1
ATOM 836 O O . VAL A 1 105 ? 19.891 -1.154 3.346 1 94.69 105 VAL A O 1
ATOM 839 N N . TYR A 1 106 ? 18.016 -1.137 2.031 1 94.12 106 TYR A N 1
ATOM 840 C CA . TYR A 1 106 ? 17.531 0.094 2.65 1 94.12 106 TYR A CA 1
ATOM 841 C C . TYR A 1 106 ? 17.266 -0.109 4.137 1 94.12 106 TYR A C 1
ATOM 843 O O . TYR A 1 106 ? 17.484 0.799 4.941 1 94.12 106 TYR A O 1
ATOM 851 N N . LEU A 1 107 ? 16.719 -1.272 4.477 1 95 107 LEU A N 1
ATOM 852 C CA . LEU A 1 107 ? 16.516 -1.582 5.887 1 95 107 LEU A CA 1
ATOM 853 C C . LEU A 1 107 ? 17.844 -1.59 6.641 1 95 107 LEU A C 1
ATOM 855 O O . LEU A 1 107 ? 17.938 -1.074 7.758 1 95 107 LEU A O 1
ATOM 859 N N . PHE A 1 108 ? 18.875 -2.152 6.074 1 94.44 108 PHE A N 1
ATOM 860 C CA . PHE A 1 108 ? 20.219 -2.188 6.656 1 94.44 108 PHE A CA 1
ATOM 861 C C . PHE A 1 108 ? 20.781 -0.777 6.816 1 94.44 108 PHE A C 1
ATOM 863 O O . PHE A 1 108 ? 21.375 -0.452 7.848 1 94.44 108 PHE A O 1
ATOM 870 N N . LEU A 1 109 ? 20.609 0.069 5.805 1 90.12 109 LEU A N 1
ATOM 871 C CA . LEU A 1 109 ? 21.094 1.445 5.863 1 90.12 109 LEU A CA 1
ATOM 872 C C . LEU A 1 109 ? 20.391 2.219 6.977 1 90.12 109 LEU A C 1
ATOM 874 O O . LEU A 1 109 ? 21 3.059 7.637 1 90.12 109 LEU A O 1
ATOM 878 N N . HIS A 1 110 ? 19.156 1.949 7.125 1 89.5 110 HIS A N 1
ATOM 879 C CA . HIS A 1 110 ? 18.391 2.576 8.203 1 89.5 110 HIS A CA 1
ATOM 880 C C . HIS A 1 110 ? 18.938 2.158 9.57 1 89.5 110 HIS A C 1
ATOM 882 O O . HIS A 1 110 ? 19.109 2.996 10.453 1 89.5 110 HIS A O 1
ATOM 888 N N . ALA A 1 111 ? 19.203 0.913 9.789 1 92.12 111 ALA A N 1
ATOM 889 C CA . ALA A 1 111 ? 19.641 0.366 11.07 1 92.12 111 ALA A CA 1
ATOM 890 C C . ALA A 1 111 ? 21.094 0.755 11.375 1 92.12 111 ALA A C 1
ATOM 892 O O . ALA A 1 111 ? 21.453 0.982 12.531 1 92.12 111 ALA A O 1
ATOM 893 N N . SER A 1 112 ? 21.938 0.815 10.414 1 87.94 112 SER A N 1
ATOM 894 C CA . SER A 1 112 ? 23.375 1.038 10.609 1 87.94 112 SER A CA 1
ATOM 895 C C . SER A 1 112 ? 23.688 2.527 10.695 1 87.94 112 SER A C 1
ATOM 897 O O . SER A 1 112 ? 24.719 2.914 11.242 1 87.94 112 SER A O 1
ATOM 899 N N . SER A 1 113 ? 22.875 3.434 10.234 1 77.31 113 SER A N 1
ATOM 900 C CA . SER A 1 113 ? 23.094 4.875 10.203 1 77.31 113 SER A CA 1
ATOM 901 C C . SER A 1 113 ? 24.453 5.207 9.602 1 77.31 113 SER A C 1
ATOM 903 O O . SER A 1 113 ? 25.141 6.109 10.086 1 77.31 113 SER A O 1
ATOM 905 N N . ILE A 1 114 ? 24.891 4.379 8.742 1 71.75 114 ILE A N 1
ATOM 906 C CA . ILE A 1 114 ? 26.188 4.586 8.109 1 71.75 114 ILE A CA 1
ATOM 907 C C . ILE A 1 114 ? 26.141 5.812 7.207 1 71.75 114 ILE A C 1
ATOM 909 O O . ILE A 1 114 ? 27.078 6.602 7.164 1 71.75 114 ILE A O 1
ATOM 913 N N . ILE A 1 115 ? 25.141 5.977 6.449 1 68.44 115 ILE A N 1
ATOM 914 C CA . ILE A 1 115 ? 24.953 7.09 5.527 1 68.44 115 ILE A CA 1
ATOM 915 C C . ILE A 1 115 ? 23.812 7.988 6.023 1 68.44 115 ILE A C 1
ATOM 917 O O . ILE A 1 115 ? 22.781 7.496 6.488 1 68.44 115 ILE A O 1
ATOM 921 N N . ASP A 1 116 ? 24.172 9.25 6.117 1 66.62 116 ASP A N 1
ATOM 922 C CA . ASP A 1 116 ? 23.125 10.188 6.484 1 66.62 116 ASP A CA 1
ATOM 923 C C . ASP A 1 116 ? 22.016 10.211 5.434 1 66.62 116 ASP A C 1
ATOM 925 O O . ASP A 1 116 ? 22.266 9.945 4.254 1 66.62 116 ASP A O 1
ATOM 929 N N . GLU A 1 117 ? 20.828 10.312 5.926 1 64.94 117 GLU A N 1
ATOM 930 C CA . GLU A 1 117 ? 19.719 10.477 4.98 1 64.94 117 GLU A CA 1
ATOM 931 C C . GLU A 1 117 ? 19.938 11.688 4.074 1 64.94 117 GLU A C 1
ATOM 933 O O . GLU A 1 117 ? 20.422 12.727 4.527 1 64.94 117 GLU A O 1
ATOM 938 N N . PRO A 1 118 ? 19.844 11.414 2.742 1 59.19 118 PRO A N 1
ATOM 939 C CA . PRO A 1 118 ? 20.094 12.508 1.801 1 59.19 118 PRO A CA 1
ATOM 940 C C . PRO A 1 118 ? 19.359 13.789 2.182 1 59.19 118 PRO A C 1
ATOM 942 O O . PRO A 1 118 ? 18.344 13.742 2.883 1 59.19 118 PRO A O 1
ATOM 945 N N . GLU A 1 119 ? 19.984 14.93 1.926 1 55.62 119 GLU A N 1
ATOM 946 C CA . GLU A 1 119 ? 19.5 16.281 2.236 1 55.62 119 GLU A CA 1
ATOM 947 C C . GLU A 1 119 ? 18.031 16.422 1.901 1 55.62 119 GLU A C 1
ATOM 949 O O . GLU A 1 119 ? 17.297 17.156 2.576 1 55.62 119 GLU A O 1
ATOM 954 N N . ASN A 1 120 ? 17.688 15.797 0.816 1 53.69 120 ASN A N 1
ATOM 955 C CA . ASN A 1 120 ? 16.297 15.93 0.413 1 53.69 120 ASN A CA 1
ATOM 956 C C . ASN A 1 120 ? 15.344 15.406 1.492 1 53.69 120 ASN A C 1
ATOM 958 O O . ASN A 1 120 ? 14.164 15.758 1.511 1 53.69 120 ASN A O 1
ATOM 962 N N . PHE A 1 121 ? 16.016 14.648 2.441 1 55.06 121 PHE A N 1
ATOM 963 C CA . PHE A 1 121 ? 15.25 14.117 3.559 1 55.06 121 PHE A CA 1
ATOM 964 C C . PHE A 1 121 ? 15.133 15.148 4.676 1 55.06 121 PHE A C 1
ATOM 966 O O . PHE A 1 121 ? 14.148 15.156 5.414 1 55.06 121 PHE A O 1
ATOM 973 N N . LYS A 1 122 ? 16.219 15.898 4.887 1 53.62 122 LYS A N 1
ATOM 974 C CA . LYS A 1 122 ? 16.422 16.75 6.055 1 53.62 122 LYS A CA 1
ATOM 975 C C . LYS A 1 122 ? 15.633 18.047 5.941 1 53.62 122 LYS A C 1
ATOM 977 O O . LYS A 1 122 ? 15.227 18.625 6.953 1 53.62 122 LYS A O 1
ATOM 982 N N . GLY A 1 123 ? 15.719 18.578 4.887 1 47.34 123 GLY A N 1
ATOM 983 C CA . GLY A 1 123 ? 15.125 19.906 4.82 1 47.34 123 GLY A CA 1
ATOM 984 C C . GLY A 1 123 ? 13.672 19.922 5.258 1 47.34 123 GLY A C 1
ATOM 985 O O . GLY A 1 123 ? 13.227 20.906 5.875 1 47.34 123 GLY A O 1
ATOM 986 N N . GLN A 1 124 ? 12.977 18.938 4.922 1 50.69 124 GLN A N 1
ATOM 987 C CA . GLN A 1 124 ? 11.531 19.016 5.098 1 50.69 124 GLN A CA 1
ATOM 988 C C . GLN A 1 124 ? 11.133 18.578 6.508 1 50.69 124 GLN A C 1
ATOM 990 O O . GLN A 1 124 ? 10.078 18.969 7.004 1 50.69 124 GLN A O 1
ATOM 995 N N . ASN A 1 125 ? 11.867 17.688 7.16 1 48.62 125 ASN A N 1
ATOM 996 C CA . ASN A 1 125 ? 11.641 17.484 8.586 1 48.62 125 ASN A CA 1
ATOM 997 C C . ASN A 1 125 ? 11.859 18.781 9.367 1 48.62 125 ASN A C 1
ATOM 999 O O . ASN A 1 125 ? 11.156 19.047 10.344 1 48.62 125 ASN A O 1
ATOM 1003 N N . ALA A 1 126 ? 12.742 19.578 9.008 1 46.53 126 ALA A N 1
ATOM 1004 C CA . ALA A 1 126 ? 12.938 20.891 9.602 1 46.53 126 ALA A CA 1
ATOM 1005 C C . ALA A 1 126 ? 11.711 21.781 9.391 1 46.53 126 ALA A C 1
ATOM 1007 O O . ALA A 1 126 ? 11.312 22.516 10.297 1 46.53 126 ALA A O 1
ATOM 1008 N N . SER A 1 127 ? 11.234 21.703 8.25 1 45.53 127 SER A N 1
ATOM 1009 C CA . SER A 1 127 ? 10.047 22.531 8.039 1 45.53 127 SER A CA 1
ATOM 1010 C C . SER A 1 127 ? 8.859 22.016 8.836 1 45.53 127 SER A C 1
ATOM 1012 O O . SER A 1 127 ? 8.078 22.812 9.367 1 45.53 127 SER A O 1
ATOM 1014 N N . ILE A 1 128 ? 8.82 20.719 9.008 1 49.75 128 ILE A N 1
ATOM 1015 C CA . ILE A 1 128 ? 7.773 20.156 9.844 1 49.75 128 ILE A CA 1
ATOM 1016 C C . ILE A 1 128 ? 8.094 20.406 11.312 1 49.75 128 ILE A C 1
ATOM 1018 O O . ILE A 1 128 ? 7.207 20.766 12.094 1 49.75 128 ILE A O 1
ATOM 1022 N N . ALA A 1 129 ? 9.289 20.188 11.758 1 48.94 129 ALA A N 1
ATOM 1023 C CA . ALA A 1 129 ? 9.734 20.484 13.117 1 48.94 129 ALA A CA 1
ATOM 1024 C C . ALA A 1 129 ? 9.602 21.969 13.414 1 48.94 129 ALA A C 1
ATOM 1026 O O . ALA A 1 129 ? 9.211 22.359 14.516 1 48.94 129 ALA A O 1
ATOM 1027 N N . LEU A 1 130 ? 9.945 22.688 12.477 1 46.94 130 LEU A N 1
ATOM 1028 C CA . LEU A 1 130 ? 9.773 24.125 12.648 1 46.94 130 LEU A CA 1
ATOM 1029 C C . LEU A 1 130 ? 8.297 24.484 12.727 1 46.94 130 LEU A C 1
ATOM 1031 O O . LEU A 1 130 ? 7.91 25.359 13.516 1 46.94 130 LEU A O 1
ATOM 1035 N N . ASN A 1 131 ? 7.547 23.703 11.953 1 46.41 131 ASN A N 1
ATOM 1036 C CA . ASN A 1 131 ? 6.113 23.969 12.039 1 46.41 131 ASN A CA 1
ATOM 1037 C C . ASN A 1 131 ? 5.516 23.391 13.32 1 46.41 131 ASN A C 1
ATOM 1039 O O . ASN A 1 131 ? 4.609 23.984 13.906 1 46.41 131 ASN A O 1
ATOM 1043 N N . ASP A 1 132 ? 5.938 22.297 13.719 1 50.28 132 ASP A N 1
ATOM 1044 C CA . ASP A 1 132 ? 5.543 21.766 15.016 1 50.28 132 ASP A CA 1
ATOM 1045 C C . ASP A 1 132 ? 6.094 22.625 16.156 1 50.28 132 ASP A C 1
ATOM 1047 O O . ASP A 1 132 ? 5.41 22.844 17.156 1 50.28 132 ASP A O 1
ATOM 1051 N N . ASP A 1 133 ? 7.363 22.906 16.125 1 50.03 133 ASP A N 1
ATOM 1052 C CA . ASP A 1 133 ? 7.918 23.812 17.109 1 50.03 133 ASP A CA 1
ATOM 1053 C C . ASP A 1 133 ? 7.191 25.156 17.094 1 50.03 133 ASP A C 1
ATOM 1055 O O . ASP A 1 133 ? 6.949 25.75 18.156 1 50.03 133 ASP A O 1
ATOM 1059 N N . ILE A 1 134 ? 6.875 25.578 15.977 1 48.81 134 ILE A N 1
ATOM 1060 C CA . ILE A 1 134 ? 6.125 26.828 15.883 1 48.81 134 ILE A CA 1
ATOM 1061 C C . ILE A 1 134 ? 4.711 26.609 16.422 1 48.81 134 ILE A C 1
ATOM 1063 O O . ILE A 1 134 ? 4.184 27.469 17.141 1 48.81 134 ILE A O 1
ATOM 1067 N N . ASP A 1 135 ? 4.191 25.453 16.188 1 49.44 135 ASP A N 1
ATOM 1068 C CA . ASP A 1 135 ? 2.879 25.172 16.766 1 49.44 135 ASP A CA 1
ATOM 1069 C C . ASP A 1 135 ? 2.975 24.984 18.266 1 49.44 135 ASP A C 1
ATOM 1071 O O . ASP A 1 135 ? 2.096 25.422 19.016 1 49.44 135 ASP A O 1
ATOM 1075 N N . ASP A 1 136 ? 3.977 24.312 18.734 1 51.66 136 ASP A N 1
ATOM 1076 C CA . ASP A 1 136 ? 4.191 24.203 20.172 1 51.66 136 ASP A CA 1
ATOM 1077 C C . ASP A 1 136 ? 4.484 25.578 20.781 1 51.66 136 ASP A C 1
ATOM 1079 O O . ASP A 1 136 ? 4.047 25.859 21.906 1 51.66 136 ASP A O 1
ATOM 1083 N N . GLU A 1 137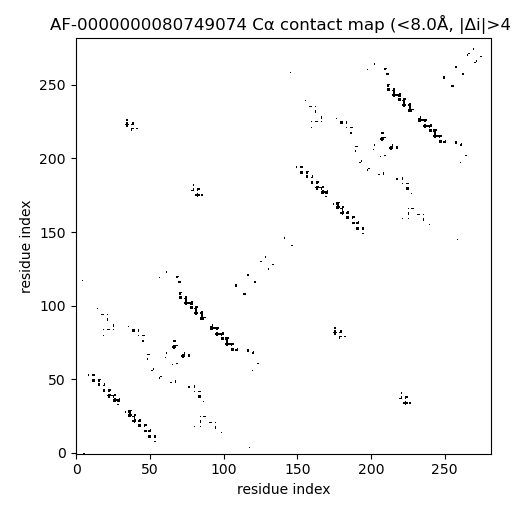 ? 5.277 26.328 20.188 1 50.31 137 GLU A N 1
ATOM 1084 C CA . GLU A 1 137 ? 5.559 27.672 20.703 1 50.31 137 GLU A CA 1
ATOM 1085 C C . GLU A 1 137 ? 4.316 28.547 20.656 1 50.31 137 GLU A C 1
ATOM 1087 O O . GLU A 1 137 ? 4.113 29.375 21.547 1 50.31 137 GLU A O 1
ATOM 1092 N N . GLU A 1 138 ? 3.445 28.297 19.75 1 48.53 138 GLU A N 1
ATOM 1093 C CA . GLU A 1 138 ? 2.217 29.094 19.703 1 48.53 138 GLU A CA 1
ATOM 1094 C C . GLU A 1 138 ? 1.242 28.656 20.797 1 48.53 138 GLU A C 1
ATOM 1096 O O . GLU A 1 138 ? 0.474 29.469 21.312 1 48.53 138 GLU A O 1
ATOM 1101 N N . ASP A 1 139 ? 1.281 27.422 21.203 1 49.69 139 ASP A N 1
ATOM 1102 C CA . ASP A 1 139 ? 0.428 27 22.297 1 49.69 139 ASP A CA 1
ATOM 1103 C C . ASP A 1 139 ? 0.93 27.547 23.625 1 49.69 139 ASP A C 1
ATOM 1105 O O . ASP A 1 139 ? 0.203 27.547 24.625 1 49.69 139 ASP A O 1
ATOM 1109 N N . ILE A 1 140 ? 2.18 27.938 23.766 1 46.34 140 ILE A N 1
ATOM 1110 C CA . ILE A 1 140 ? 2.689 28.469 25.016 1 46.34 140 ILE A CA 1
ATOM 1111 C C . ILE A 1 140 ? 2.426 29.969 25.094 1 46.34 140 ILE A C 1
ATOM 1113 O O . ILE A 1 140 ? 2.568 30.578 26.156 1 46.34 140 ILE A O 1
ATOM 1117 N N . ILE A 1 141 ? 2.166 30.641 24 1 38.62 141 ILE A N 1
ATOM 1118 C CA . ILE A 1 141 ? 1.886 32.062 24.203 1 38.62 141 ILE A CA 1
ATOM 1119 C C . ILE A 1 141 ? 0.387 32.281 24.406 1 38.62 141 ILE A C 1
ATOM 1121 O O . ILE A 1 141 ? -0.43 31.688 23.672 1 38.62 141 ILE A O 1
ATOM 1125 N N . MET B 1 1 ? -25.047 8.82 16.875 1 70.94 1 MET B N 1
ATOM 1126 C CA . MET B 1 1 ? -24.688 8.492 15.5 1 70.94 1 MET B CA 1
ATOM 1127 C C . MET B 1 1 ? -25.938 8.141 14.688 1 70.94 1 MET B C 1
ATOM 1129 O O . MET B 1 1 ? -26.797 7.387 15.148 1 70.94 1 MET B O 1
ATOM 1133 N N . ASP B 1 2 ? -26.141 8.75 13.609 1 83 2 ASP B N 1
ATOM 1134 C CA . ASP B 1 2 ? -27.266 8.43 12.75 1 83 2 ASP B CA 1
ATOM 1135 C C . ASP B 1 2 ? -27.109 7.039 12.133 1 83 2 ASP B C 1
ATOM 1137 O O . ASP B 1 2 ? -26.047 6.422 12.242 1 83 2 ASP B O 1
ATOM 1141 N N . LEU B 1 3 ? -28.203 6.484 11.648 1 83.44 3 LEU B N 1
ATOM 1142 C CA . LEU B 1 3 ? -28.25 5.117 11.141 1 83.44 3 LEU B CA 1
ATOM 1143 C C . LEU B 1 3 ? -27.156 4.891 10.102 1 83.44 3 LEU B C 1
ATOM 1145 O O . LEU B 1 3 ? -26.422 3.91 10.172 1 83.44 3 LEU B O 1
ATOM 1149 N N . PRO B 1 4 ? -27.016 5.738 9.133 1 82.19 4 PRO B N 1
ATOM 1150 C CA . PRO B 1 4 ? -25.953 5.531 8.148 1 82.19 4 PRO B CA 1
ATOM 1151 C C . PRO B 1 4 ? -24.562 5.473 8.781 1 82.19 4 PRO B C 1
ATOM 1153 O O . PRO B 1 4 ? -23.734 4.645 8.383 1 82.19 4 PRO B O 1
ATOM 1156 N N . GLN B 1 5 ? -24.281 6.234 9.75 1 81.44 5 GLN B N 1
ATOM 1157 C CA . GLN B 1 5 ? -22.984 6.25 10.422 1 81.44 5 GLN B CA 1
ATOM 1158 C C . GLN B 1 5 ? -22.766 4.965 11.219 1 81.44 5 GLN B C 1
ATOM 1160 O O . GLN B 1 5 ? -21.641 4.453 11.273 1 81.44 5 GLN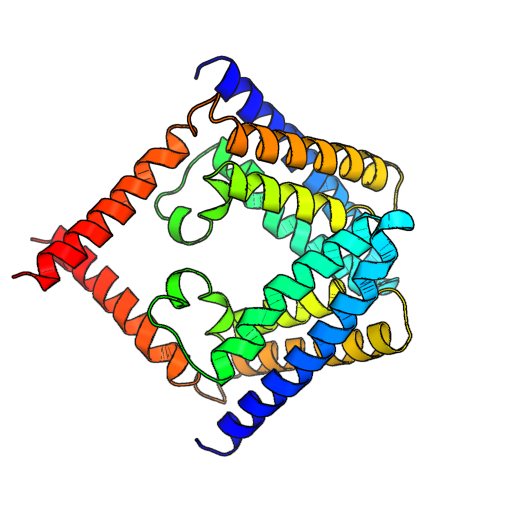 B O 1
ATOM 1165 N N . LYS B 1 6 ? -23.797 4.547 11.836 1 87.38 6 LYS B N 1
ATOM 1166 C CA . LYS B 1 6 ? -23.703 3.283 12.562 1 87.38 6 LYS B CA 1
ATOM 1167 C C . LYS B 1 6 ? -23.422 2.123 11.617 1 87.38 6 LYS B C 1
ATOM 1169 O O . LYS B 1 6 ? -22.625 1.234 11.93 1 87.38 6 LYS B O 1
ATOM 1174 N N . LEU B 1 7 ? -24.125 2.133 10.453 1 89.44 7 LEU B N 1
ATOM 1175 C CA . LEU B 1 7 ? -23.922 1.075 9.469 1 89.44 7 LEU B CA 1
ATOM 1176 C C . LEU B 1 7 ? -22.484 1.067 8.969 1 89.44 7 LEU B C 1
ATOM 1178 O O . LEU B 1 7 ? -21.891 0.001 8.797 1 89.44 7 LEU B O 1
ATOM 1182 N N . ILE B 1 8 ? -21.969 2.242 8.758 1 86.81 8 ILE B N 1
ATOM 1183 C CA . ILE B 1 8 ? -20.594 2.365 8.289 1 86.81 8 ILE B CA 1
ATOM 1184 C C . ILE B 1 8 ? -19.625 1.86 9.367 1 86.81 8 ILE B C 1
ATOM 1186 O O . ILE B 1 8 ? -18.703 1.109 9.07 1 86.81 8 ILE B O 1
ATOM 1190 N N . LYS B 1 9 ? -19.906 2.195 10.562 1 89.19 9 LYS B N 1
ATOM 1191 C CA . LYS B 1 9 ? -19.062 1.77 11.68 1 89.19 9 LYS B CA 1
ATOM 1192 C C . LYS B 1 9 ? -19.062 0.25 11.812 1 89.19 9 LYS B C 1
ATOM 1194 O O . LYS B 1 9 ? -18 -0.37 11.898 1 89.19 9 LYS B O 1
ATOM 1199 N N . TYR B 1 10 ? -20.141 -0.315 11.844 1 93.12 10 TYR B N 1
ATOM 1200 C CA . TYR B 1 10 ? -20.234 -1.757 12.047 1 93.12 10 TYR B CA 1
ATOM 1201 C C . TYR B 1 10 ? -19.703 -2.512 10.836 1 93.12 10 TYR B C 1
ATOM 1203 O O . TYR B 1 10 ? -19.125 -3.592 10.977 1 93.12 10 TYR B O 1
ATOM 1211 N N . SER B 1 11 ? -19.938 -1.956 9.648 1 94.06 11 SER B N 1
ATOM 1212 C CA . SER B 1 11 ? -19.359 -2.559 8.453 1 94.06 11 SER B CA 1
ATOM 1213 C C . SER B 1 11 ? -17.828 -2.537 8.516 1 94.06 11 SER B C 1
ATOM 1215 O O . SER B 1 11 ? -17.188 -3.547 8.242 1 94.06 11 SER B O 1
ATOM 1217 N N . ASN B 1 12 ? -17.344 -1.413 8.938 1 92.94 12 ASN B N 1
ATOM 1218 C CA . ASN B 1 12 ? -15.883 -1.309 9.055 1 92.94 12 ASN B CA 1
ATOM 1219 C C . ASN B 1 12 ? -15.336 -2.283 10.086 1 92.94 12 ASN B C 1
ATOM 1221 O O . ASN B 1 12 ? -14.281 -2.893 9.875 1 92.94 12 ASN B O 1
ATOM 1225 N N . LEU B 1 13 ? -15.984 -2.393 11.188 1 95.19 13 LEU B N 1
ATOM 1226 C CA . LEU B 1 13 ? -15.555 -3.332 12.219 1 95.19 13 LEU B CA 1
ATOM 1227 C C . LEU B 1 13 ? -15.617 -4.766 11.703 1 95.19 13 LEU B C 1
ATOM 1229 O O . LEU B 1 13 ? -14.688 -5.547 11.914 1 95.19 13 LEU B O 1
ATOM 1233 N N . PHE B 1 14 ? -16.672 -5.113 11.039 1 97.62 14 PHE B N 1
ATOM 1234 C CA . PHE B 1 14 ? -16.844 -6.453 10.5 1 97.62 14 PHE B CA 1
ATOM 1235 C C . PHE B 1 14 ? -15.766 -6.77 9.469 1 97.62 14 PHE B C 1
ATOM 1237 O O . PHE B 1 14 ? -15.055 -7.766 9.602 1 97.62 14 PHE B O 1
ATOM 1244 N N . PHE B 1 15 ? -15.633 -5.867 8.469 1 97.31 15 PHE B N 1
ATOM 1245 C CA . PHE B 1 15 ? -14.695 -6.125 7.379 1 97.31 15 PHE B CA 1
ATOM 1246 C C . PHE B 1 15 ? -13.258 -6.004 7.859 1 97.31 15 PHE B C 1
ATOM 1248 O O . PHE B 1 15 ? -12.367 -6.711 7.379 1 97.31 15 PHE B O 1
ATOM 1255 N N . GLY B 1 16 ? -13 -5.066 8.812 1 97.69 16 GLY B N 1
ATOM 1256 C CA . GLY B 1 16 ? -11.688 -5.023 9.422 1 97.69 16 GLY B CA 1
ATOM 1257 C C . GLY B 1 16 ? -11.312 -6.32 10.117 1 97.69 16 GLY B C 1
ATOM 1258 O O . GLY B 1 16 ? -10.195 -6.82 9.953 1 97.69 16 GLY B O 1
ATOM 1259 N N . ALA B 1 17 ? -12.219 -6.859 10.891 1 98 17 ALA B N 1
ATOM 1260 C CA . ALA B 1 17 ? -11.969 -8.094 11.633 1 98 17 ALA B CA 1
ATOM 1261 C C . ALA B 1 17 ? -11.75 -9.266 10.68 1 98 17 ALA B C 1
ATOM 1263 O O . ALA B 1 17 ? -10.805 -10.039 10.844 1 98 17 ALA B O 1
ATOM 1264 N N . THR B 1 18 ? -12.602 -9.375 9.711 1 98.38 18 THR B N 1
ATOM 1265 C CA . THR B 1 18 ? -12.492 -10.508 8.797 1 98.38 18 THR B CA 1
ATOM 1266 C C . THR B 1 18 ? -11.227 -10.391 7.949 1 98.38 18 THR B C 1
ATOM 1268 O O . THR B 1 18 ? -10.578 -11.398 7.664 1 98.38 18 THR B O 1
ATOM 1271 N N . THR B 1 19 ? -10.914 -9.156 7.543 1 98.5 19 THR B N 1
ATOM 1272 C CA . THR B 1 19 ? -9.688 -8.953 6.773 1 98.5 19 THR B CA 1
ATOM 1273 C C . THR B 1 19 ? -8.461 -9.281 7.613 1 98.5 19 THR B C 1
ATOM 1275 O O . THR B 1 19 ? -7.488 -9.852 7.109 1 98.5 19 THR B O 1
ATOM 1278 N N . SER B 1 20 ? -8.508 -8.922 8.891 1 98.44 20 SER B N 1
ATOM 1279 C CA . SER B 1 20 ? -7.414 -9.281 9.781 1 98.44 20 SER B CA 1
ATOM 1280 C C . SER B 1 20 ? -7.234 -10.797 9.852 1 98.44 20 SER B C 1
ATOM 1282 O O . SER B 1 20 ? -6.105 -11.297 9.812 1 98.44 20 SER B O 1
ATOM 1284 N N . LEU B 1 21 ? -8.297 -11.469 9.945 1 98.25 21 LEU B N 1
ATOM 1285 C CA . LEU B 1 21 ? -8.234 -12.93 9.992 1 98.25 21 LEU B CA 1
ATOM 1286 C C . LEU B 1 21 ? -7.66 -13.484 8.688 1 98.25 21 LEU B C 1
ATOM 1288 O O . LEU B 1 21 ? -6.828 -14.398 8.719 1 98.25 21 LEU B O 1
ATOM 1292 N N . ALA B 1 22 ? -8.117 -12.969 7.582 1 98.38 22 ALA B N 1
ATOM 1293 C CA . ALA B 1 22 ? -7.582 -13.383 6.285 1 98.38 22 ALA B CA 1
ATOM 1294 C C . ALA B 1 22 ? -6.082 -13.117 6.199 1 98.38 22 ALA B C 1
ATOM 1296 O O . ALA B 1 22 ? -5.32 -13.969 5.73 1 98.38 22 ALA B O 1
ATOM 1297 N N . ALA B 1 23 ? -5.656 -11.953 6.621 1 98.38 23 ALA B N 1
ATOM 1298 C CA . ALA B 1 23 ? -4.242 -11.586 6.594 1 98.38 23 ALA B CA 1
ATOM 1299 C C . ALA B 1 23 ? -3.42 -12.508 7.492 1 98.38 23 ALA B C 1
ATOM 1301 O O . ALA B 1 23 ? -2.33 -12.938 7.113 1 98.38 23 ALA B O 1
ATOM 1302 N N . ILE B 1 24 ? -3.916 -12.797 8.656 1 98 24 ILE B N 1
ATOM 1303 C CA . ILE B 1 24 ? -3.24 -13.719 9.562 1 98 24 ILE B CA 1
ATOM 1304 C C . ILE B 1 24 ? -3.102 -15.086 8.906 1 98 24 ILE B C 1
ATOM 1306 O O . ILE B 1 24 ? -2.055 -15.727 9.008 1 98 24 ILE B O 1
ATOM 1310 N N . GLY B 1 25 ? -4.137 -15.547 8.281 1 96.94 25 GLY B N 1
ATOM 1311 C CA . GLY B 1 25 ? -4.051 -16.797 7.543 1 96.94 25 GLY B CA 1
ATOM 1312 C C . GLY B 1 25 ? -2.932 -16.812 6.52 1 96.94 25 GLY B C 1
ATOM 1313 O O . GLY B 1 25 ? -2.271 -17.828 6.324 1 96.94 25 GLY B O 1
ATOM 1314 N N . GLN B 1 26 ? -2.711 -15.711 5.922 1 97.25 26 GLN B N 1
ATOM 1315 C CA . GLN B 1 26 ? -1.709 -15.633 4.863 1 97.25 26 GLN B CA 1
ATOM 1316 C C . GLN B 1 26 ? -0.298 -15.586 5.445 1 97.25 26 GLN B C 1
ATOM 1318 O O . GLN B 1 26 ? 0.683 -15.773 4.719 1 97.25 26 GLN B O 1
ATOM 1323 N N . LEU B 1 27 ? -0.188 -15.375 6.75 1 96.88 27 LEU B N 1
ATOM 1324 C CA . LEU B 1 27 ? 1.131 -15.383 7.375 1 96.88 27 LEU B CA 1
ATOM 1325 C C . LEU B 1 27 ? 1.733 -16.781 7.348 1 96.88 27 LEU B C 1
ATOM 1327 O O . LEU B 1 27 ? 2.951 -16.953 7.465 1 96.88 27 LEU B O 1
ATOM 1331 N N . SER B 1 28 ? 0.899 -17.812 7.188 1 95.81 28 SER B N 1
ATOM 1332 C CA . SER B 1 28 ? 1.364 -19.203 7.16 1 95.81 28 SER B CA 1
ATOM 1333 C C . SER B 1 28 ? 2.182 -19.484 5.906 1 95.81 28 SER B C 1
ATOM 1335 O O . SER B 1 28 ? 2.861 -20.516 5.82 1 95.81 28 SER B O 1
ATOM 1337 N N . TYR B 1 29 ? 2.191 -18.531 4.973 1 95.81 29 TYR B N 1
ATOM 1338 C CA . TYR B 1 29 ? 2.889 -18.75 3.709 1 95.81 29 TYR B CA 1
ATOM 1339 C C . TYR B 1 29 ? 4.344 -18.297 3.807 1 95.81 29 TYR B C 1
ATOM 1341 O O . TYR B 1 29 ? 5.039 -18.219 2.793 1 95.81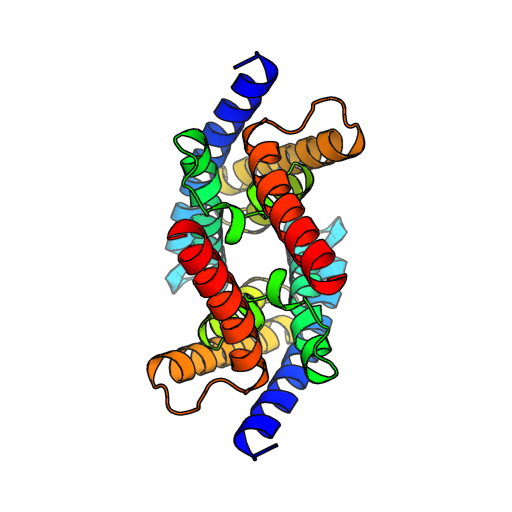 29 TYR B O 1
ATOM 1349 N N . VAL B 1 30 ? 4.867 -18.078 4.93 1 94.19 30 VAL B N 1
ATOM 1350 C CA . VAL B 1 30 ? 6.199 -17.516 5.148 1 94.19 30 VAL B CA 1
ATOM 1351 C C . VAL B 1 30 ? 7.246 -18.391 4.469 1 94.19 30 VAL B C 1
ATOM 1353 O O . VAL B 1 30 ? 8.188 -17.891 3.859 1 94.19 30 VAL B O 1
ATOM 1356 N N . PHE B 1 31 ? 7.082 -19.75 4.469 1 93.81 31 PHE B N 1
ATOM 1357 C CA . PHE B 1 31 ? 8.102 -20.641 3.924 1 93.81 31 PHE B CA 1
ATOM 1358 C C . PHE B 1 31 ? 7.656 -21.219 2.586 1 93.81 31 PHE B C 1
ATOM 1360 O O . PHE B 1 31 ? 8.414 -21.938 1.934 1 93.81 31 PHE B O 1
ATOM 1367 N N . GLN B 1 32 ? 6.477 -20.953 2.133 1 92.56 32 GLN B N 1
ATOM 1368 C CA . GLN B 1 32 ? 5.969 -21.469 0.864 1 92.56 32 GLN B CA 1
ATOM 1369 C C . GLN B 1 32 ? 6.094 -20.422 -0.24 1 92.56 32 GLN B C 1
ATOM 1371 O O . GLN B 1 32 ? 6.648 -20.703 -1.306 1 92.56 32 GLN B O 1
ATOM 1376 N N . GLN B 1 33 ? 5.574 -19.281 0.014 1 93.94 33 GLN B N 1
ATOM 1377 C CA . GLN B 1 33 ? 5.637 -18.141 -0.895 1 93.94 33 GLN B CA 1
ATOM 1378 C C . GLN B 1 33 ? 5.793 -16.828 -0.127 1 93.94 33 GLN B C 1
ATOM 1380 O O . GLN B 1 33 ? 4.805 -16.188 0.226 1 93.94 33 GLN B O 1
ATOM 1385 N N . PHE B 1 34 ? 7.02 -16.438 -0.064 1 95.12 34 PHE B N 1
ATOM 1386 C CA . PHE B 1 34 ? 7.371 -15.328 0.809 1 95.12 34 PHE B CA 1
ATOM 1387 C C . PHE B 1 34 ? 6.625 -14.062 0.399 1 95.12 34 PHE B C 1
ATOM 1389 O O . PHE B 1 34 ? 6.262 -13.25 1.249 1 95.12 34 PHE B O 1
ATOM 1396 N N . GLY B 1 35 ? 6.398 -13.883 -0.907 1 95.19 35 GLY B N 1
ATOM 1397 C CA . GLY B 1 35 ? 5.648 -12.727 -1.383 1 95.19 35 GLY B CA 1
ATOM 1398 C C . GLY B 1 35 ? 4.246 -12.648 -0.803 1 95.19 35 GLY B C 1
ATOM 1399 O O . GLY B 1 35 ? 3.775 -11.57 -0.45 1 95.19 35 GLY B O 1
ATOM 1400 N N . LEU B 1 36 ? 3.572 -13.789 -0.677 1 96.12 36 LEU B N 1
ATOM 1401 C CA . LEU B 1 36 ? 2.23 -13.836 -0.108 1 96.12 36 LEU B CA 1
ATOM 1402 C C . LEU B 1 36 ? 2.264 -13.555 1.391 1 96.12 36 LEU B C 1
ATOM 1404 O O . LEU B 1 36 ? 1.351 -12.922 1.928 1 96.12 36 LEU B O 1
ATOM 1408 N N . PHE B 1 37 ? 3.314 -14.086 2.01 1 97.88 37 PHE B N 1
ATOM 1409 C CA . PHE B 1 37 ? 3.523 -13.781 3.42 1 97.88 37 PHE B CA 1
ATOM 1410 C C . PHE B 1 37 ? 3.639 -12.281 3.643 1 97.88 37 PHE B C 1
ATOM 1412 O O . PHE B 1 37 ? 2.996 -11.727 4.539 1 97.88 37 PHE B O 1
ATOM 1419 N N . LEU B 1 38 ? 4.43 -11.633 2.775 1 98.19 38 LEU B N 1
ATOM 1420 C CA . LEU B 1 38 ? 4.645 -10.195 2.92 1 98.19 38 LEU B CA 1
ATOM 1421 C C . LEU B 1 38 ? 3.352 -9.422 2.676 1 98.19 38 LEU B C 1
ATOM 1423 O O . LEU B 1 38 ? 3.049 -8.469 3.393 1 98.19 38 LEU B O 1
ATOM 1427 N N . LEU B 1 39 ? 2.623 -9.812 1.664 1 98.38 39 LEU B N 1
ATOM 1428 C CA . LEU B 1 39 ? 1.344 -9.156 1.424 1 98.38 39 LEU B CA 1
ATOM 1429 C C . LEU B 1 39 ? 0.427 -9.297 2.635 1 98.38 39 LEU B C 1
ATOM 1431 O O . LEU B 1 39 ? -0.297 -8.359 2.979 1 98.38 39 LEU B O 1
ATOM 1435 N N . GLY B 1 40 ? 0.43 -10.484 3.25 1 98.31 40 GLY B N 1
ATOM 1436 C CA . GLY B 1 40 ? -0.337 -10.672 4.473 1 98.31 40 GLY B CA 1
ATOM 1437 C C . GLY B 1 40 ? 0.079 -9.727 5.586 1 98.31 40 GLY B C 1
ATOM 1438 O O . GLY B 1 40 ? -0.771 -9.18 6.289 1 98.31 40 GLY B O 1
ATOM 1439 N N . LEU B 1 41 ? 1.374 -9.594 5.758 1 98.31 41 LEU B N 1
ATOM 1440 C CA . LEU B 1 41 ? 1.9 -8.703 6.785 1 98.31 41 LEU B CA 1
ATOM 1441 C C . LEU B 1 41 ? 1.446 -7.266 6.547 1 98.31 41 LEU B C 1
ATOM 1443 O O . LEU B 1 41 ? 0.991 -6.59 7.473 1 98.31 41 LEU B O 1
ATOM 1447 N N . TYR B 1 42 ? 1.62 -6.828 5.332 1 98.5 42 TYR B N 1
ATOM 1448 C CA . TYR B 1 42 ? 1.216 -5.469 4.984 1 98.5 42 TYR B CA 1
ATOM 1449 C C . TYR B 1 42 ? -0.287 -5.285 5.16 1 98.5 42 TYR B C 1
ATOM 1451 O O . TYR B 1 42 ? -0.74 -4.242 5.641 1 98.5 42 TYR B O 1
ATOM 1459 N N . ALA B 1 43 ? -1.062 -6.219 4.727 1 98.62 43 ALA B N 1
ATOM 1460 C CA . ALA B 1 43 ? -2.514 -6.133 4.859 1 98.62 43 ALA B CA 1
ATOM 1461 C C . ALA B 1 43 ? -2.922 -6.039 6.328 1 98.62 43 ALA B C 1
ATOM 1463 O O . ALA B 1 43 ? -3.84 -5.293 6.676 1 98.62 43 ALA B O 1
ATOM 1464 N N . LEU B 1 44 ? -2.271 -6.824 7.172 1 98.44 44 LEU B N 1
ATOM 1465 C CA . LEU B 1 44 ? -2.562 -6.77 8.602 1 98.44 44 LEU B CA 1
ATOM 1466 C C . LEU B 1 44 ? -2.305 -5.375 9.156 1 98.44 44 LEU B C 1
ATOM 1468 O O . LEU B 1 44 ? -3.133 -4.832 9.898 1 98.44 44 LEU B O 1
ATOM 1472 N N . ALA B 1 45 ? -1.239 -4.82 8.773 1 97.19 45 ALA B N 1
ATOM 1473 C CA . ALA B 1 45 ? -0.887 -3.479 9.227 1 97.19 45 ALA B CA 1
ATOM 1474 C C . ALA B 1 45 ? -1.912 -2.451 8.758 1 97.19 45 ALA B C 1
ATOM 1476 O O . ALA B 1 45 ? -2.33 -1.584 9.531 1 97.19 45 ALA B O 1
ATOM 1477 N N . LEU B 1 46 ? -2.312 -2.52 7.508 1 97 46 LEU B N 1
ATOM 1478 C CA . LEU B 1 46 ? -3.225 -1.548 6.918 1 97 46 LEU B CA 1
ATOM 1479 C C . LEU B 1 46 ? -4.629 -1.698 7.496 1 97 46 LEU B C 1
ATOM 1481 O O . LEU B 1 46 ? -5.445 -0.782 7.398 1 97 46 LEU B O 1
ATOM 1485 N N . THR B 1 47 ? -4.926 -2.854 8.047 1 97.69 47 THR B N 1
ATOM 1486 C CA . THR B 1 47 ? -6.258 -3.133 8.57 1 97.69 47 THR B CA 1
ATOM 1487 C C . THR B 1 47 ? -6.406 -2.6 9.992 1 97.69 47 THR B C 1
ATOM 1489 O O . THR B 1 47 ? -7.512 -2.293 10.438 1 97.69 47 THR B O 1
ATOM 1492 N N . ILE B 1 48 ? -5.367 -2.367 10.75 1 95 48 ILE B N 1
ATOM 1493 C CA . ILE B 1 48 ? -5.371 -1.954 12.156 1 95 48 ILE B CA 1
ATOM 1494 C C . ILE B 1 48 ? -6.094 -0.617 12.297 1 95 48 ILE B C 1
ATOM 1496 O O . ILE B 1 48 ? -7.023 -0.49 13.094 1 95 48 ILE B O 1
ATOM 1500 N N . PRO B 1 49 ? -5.727 0.368 11.477 1 93.38 49 PRO B N 1
ATOM 1501 C CA . PRO B 1 49 ? -6.426 1.646 11.641 1 93.38 49 PRO B CA 1
ATOM 1502 C C . PRO B 1 49 ? -7.922 1.544 11.359 1 93.38 49 PRO B C 1
ATOM 1504 O O . PRO B 1 49 ? -8.719 2.285 11.945 1 93.38 49 PRO B O 1
ATOM 1507 N N . ILE B 1 50 ? -8.344 0.668 10.422 1 94.31 50 ILE B N 1
ATOM 1508 C CA . ILE B 1 50 ? -9.758 0.507 10.102 1 94.31 50 ILE B CA 1
ATOM 1509 C C . ILE B 1 50 ? -10.531 0.143 11.359 1 94.31 50 ILE B C 1
ATOM 1511 O O . ILE B 1 50 ? -11.594 0.709 11.633 1 94.31 50 ILE B O 1
ATOM 1515 N N . ILE B 1 51 ? -9.977 -0.745 12.125 1 93.75 51 ILE B N 1
ATOM 1516 C CA . ILE B 1 51 ? -10.625 -1.207 13.344 1 93.75 51 ILE B CA 1
ATOM 1517 C C . ILE B 1 51 ? -10.43 -0.177 14.453 1 93.75 51 ILE B C 1
ATOM 1519 O O . ILE B 1 51 ? -11.383 0.201 15.141 1 93.75 51 ILE B O 1
ATOM 1523 N N . TRP B 1 52 ? -9.273 0.316 14.602 1 91.75 52 TRP B N 1
ATOM 1524 C CA . TRP B 1 52 ? -8.883 1.213 15.688 1 91.75 52 TRP B CA 1
ATOM 1525 C C . TRP B 1 52 ? -9.711 2.496 15.656 1 91.75 52 TRP B C 1
ATOM 1527 O O . TRP B 1 52 ? -10.203 2.951 16.688 1 91.75 52 TRP B O 1
ATOM 1537 N N . LEU B 1 53 ? -9.953 3.088 14.562 1 87.56 53 LEU B N 1
ATOM 1538 C CA . LEU B 1 53 ? -10.617 4.375 14.398 1 87.56 53 LEU B CA 1
ATOM 1539 C C . LEU B 1 53 ? -12.094 4.277 14.766 1 87.56 53 LEU B C 1
ATOM 1541 O O . LEU B 1 53 ? -12.75 5.293 15.008 1 87.56 53 LEU B O 1
ATOM 1545 N N . GLU B 1 54 ? -12.594 3.121 14.766 1 86.69 54 GLU B N 1
ATOM 1546 C CA . GLU B 1 54 ? -14 2.955 15.117 1 86.69 54 GLU B CA 1
ATOM 1547 C C . GLU B 1 54 ? -14.203 3.039 16.625 1 86.69 54 GLU B C 1
ATOM 1549 O O . GLU B 1 54 ? -15.336 3.199 17.094 1 86.69 54 GLU B O 1
ATOM 1554 N N . PHE B 1 55 ? -13.156 2.961 17.375 1 87 55 PHE B N 1
ATOM 1555 C CA . PHE B 1 55 ? -13.258 3.045 18.828 1 87 55 PHE B CA 1
ATOM 1556 C C . PHE B 1 55 ? -12.797 4.41 19.328 1 87 55 PHE B C 1
ATOM 1558 O O . PHE B 1 55 ? -13.422 4.992 20.219 1 87 55 PHE B O 1
ATOM 1565 N N . ARG B 1 56 ? -11.758 4.82 18.844 1 82.38 56 ARG B N 1
ATOM 1566 C CA . ARG B 1 56 ? -11.234 6.125 19.25 1 82.38 56 ARG B CA 1
ATOM 1567 C C . ARG B 1 56 ? -10.414 6.754 18.125 1 82.38 56 ARG B C 1
ATOM 1569 O O . ARG B 1 56 ? -9.68 6.059 17.422 1 82.38 56 ARG B O 1
ATOM 1576 N N . VAL B 1 57 ? -10.617 8 18.031 1 76.38 57 VAL B N 1
ATOM 1577 C CA . VAL B 1 57 ? -9.836 8.758 17.047 1 76.38 57 VAL B CA 1
ATOM 1578 C C . VAL B 1 57 ? -8.734 9.531 17.75 1 76.38 57 VAL B C 1
ATOM 1580 O O . VAL B 1 57 ? -8.977 10.594 18.328 1 76.38 57 VAL B O 1
ATOM 1583 N N . PRO B 1 58 ? -7.512 8.883 17.781 1 74.44 58 PRO B N 1
ATOM 1584 C CA . PRO B 1 58 ? -6.418 9.625 18.406 1 74.44 58 PRO B CA 1
ATOM 1585 C C . PRO B 1 58 ? -6.121 10.945 17.719 1 74.44 58 PRO B C 1
ATOM 1587 O O . PRO B 1 58 ? -6.203 11.031 16.484 1 74.44 58 PRO B O 1
ATOM 1590 N N . PRO B 1 59 ? -5.711 11.805 18.625 1 74.88 59 PRO B N 1
ATOM 1591 C CA . PRO B 1 59 ? -5.324 13.094 18.062 1 74.88 59 PRO B CA 1
ATOM 1592 C C . PRO B 1 59 ? -4.074 13 17.188 1 74.88 59 PRO B C 1
ATOM 1594 O O . PRO B 1 59 ? -3.217 12.141 17.422 1 74.88 59 PRO B O 1
ATOM 1597 N N . LYS B 1 60 ? -3.979 13.367 16.031 1 71 60 LYS B N 1
ATOM 1598 C CA . LYS B 1 60 ? -2.822 13.477 15.141 1 71 60 LYS B CA 1
ATOM 1599 C C . LYS B 1 60 ? -2.783 12.32 14.148 1 71 60 LYS B C 1
ATOM 1601 O O . LYS B 1 60 ? -1.957 12.312 13.227 1 71 60 LYS B O 1
ATOM 1606 N N . LEU B 1 61 ? -3.662 11.281 14.469 1 72.25 61 LEU B N 1
ATOM 1607 C CA . LEU B 1 61 ? -3.645 10.117 13.586 1 72.25 61 LEU B CA 1
ATOM 1608 C C . LEU B 1 61 ? -3.883 10.531 12.133 1 72.25 61 LEU B C 1
ATOM 1610 O O . LEU B 1 61 ? -3.383 9.891 11.211 1 72.25 61 LEU B O 1
ATOM 1614 N N . TYR B 1 62 ? -4.547 11.617 11.977 1 71.75 62 TYR B N 1
ATOM 1615 C CA . TYR B 1 62 ? -4.844 12.125 10.641 1 71.75 62 TYR B CA 1
ATOM 1616 C C . TYR B 1 62 ? -3.562 12.414 9.867 1 71.75 62 TYR B C 1
ATOM 1618 O O . TYR B 1 62 ? -3.508 12.219 8.648 1 71.75 62 TYR B O 1
ATOM 1626 N N . LYS B 1 63 ? -2.594 12.828 10.641 1 68.25 63 LYS B N 1
ATOM 1627 C CA . LYS B 1 63 ? -1.323 13.172 10.008 1 68.25 63 LYS B CA 1
ATOM 1628 C C . LYS B 1 63 ? -0.701 11.953 9.328 1 68.25 63 LYS B C 1
ATOM 1630 O O . LYS B 1 63 ? -0.057 12.078 8.289 1 68.25 63 LYS B O 1
ATOM 1635 N N . TYR B 1 64 ? -1.006 10.797 9.797 1 70.12 64 TYR B N 1
ATOM 1636 C CA . TYR B 1 64 ? -0.321 9.594 9.328 1 70.12 64 TYR B CA 1
ATOM 1637 C C . TYR B 1 64 ? -1.272 8.688 8.555 1 70.12 64 TYR B C 1
ATOM 1639 O O . TYR B 1 64 ? -0.834 7.809 7.809 1 70.12 64 TYR B O 1
ATOM 1647 N N . ALA B 1 65 ? -2.514 8.984 8.742 1 78.12 65 ALA B N 1
ATOM 1648 C CA . ALA B 1 65 ? -3.5 8.062 8.18 1 78.12 65 ALA B CA 1
ATOM 1649 C C . ALA B 1 65 ? -4.672 8.82 7.566 1 78.12 65 ALA B C 1
ATOM 1651 O O . ALA B 1 65 ? -5.832 8.445 7.746 1 78.12 65 ALA B O 1
ATOM 1652 N N . SER B 1 66 ? -4.41 9.906 6.887 1 78.75 66 SER B N 1
ATOM 1653 C CA . SER B 1 66 ? -5.461 10.766 6.348 1 78.75 66 SER B CA 1
ATOM 1654 C C . SER B 1 66 ? -6.316 10.023 5.328 1 78.75 66 SER B C 1
ATOM 1656 O O . SER B 1 66 ? -7.5 10.32 5.168 1 78.75 66 SER B O 1
ATOM 1658 N N . THR B 1 67 ? -5.746 9.039 4.727 1 84.69 67 THR B N 1
ATOM 1659 C CA . THR B 1 67 ? -6.43 8.242 3.715 1 84.69 67 THR B CA 1
ATOM 1660 C C . THR B 1 67 ? -7.641 7.531 4.312 1 84.69 67 THR B C 1
ATOM 1662 O O . THR B 1 67 ? -8.633 7.293 3.615 1 84.69 67 THR B O 1
ATOM 1665 N N . TYR B 1 68 ? -7.672 7.266 5.609 1 89.31 68 TYR B N 1
ATOM 1666 C CA . TYR B 1 68 ? -8.734 6.516 6.27 1 89.31 68 TYR B CA 1
ATOM 1667 C C . TYR B 1 68 ? -9.891 7.43 6.645 1 89.31 68 TYR B C 1
ATOM 1669 O O . TYR B 1 68 ? -10.953 6.957 7.07 1 89.31 68 TYR B O 1
ATOM 1677 N N . PHE B 1 69 ? -9.719 8.758 6.395 1 85.06 69 PHE B N 1
ATOM 1678 C CA . PHE B 1 69 ? -10.711 9.719 6.859 1 85.06 69 PHE B CA 1
ATOM 1679 C C . PHE B 1 69 ? -11.508 10.281 5.688 1 85.06 69 PHE B C 1
ATOM 1681 O O . PHE B 1 69 ? -12.148 11.328 5.812 1 85.06 69 PHE B O 1
ATOM 1688 N N . SER B 1 70 ? -11.438 9.68 4.621 1 85.69 70 SER B N 1
ATOM 1689 C CA . SER B 1 70 ? -12.219 10.07 3.449 1 85.69 70 SER B CA 1
ATOM 1690 C C . SER B 1 70 ? -12.82 8.852 2.76 1 85.69 70 SER B C 1
ATOM 1692 O O . SER B 1 70 ? -12.297 7.746 2.867 1 85.69 70 SER B O 1
ATOM 1694 N N . PHE B 1 71 ? -13.852 9.102 2.035 1 90 71 PHE B N 1
ATOM 1695 C CA . PHE B 1 71 ? -14.484 8.023 1.292 1 90 71 PHE B CA 1
ATOM 1696 C C . PHE B 1 71 ? -13.57 7.508 0.191 1 90 71 PHE B C 1
ATOM 1698 O O . PHE B 1 71 ? -13.445 6.297 -0.011 1 90 71 PHE B O 1
ATOM 1705 N N . LEU B 1 72 ? -12.992 8.375 -0.497 1 92.25 72 LEU B N 1
ATOM 1706 C CA . LEU B 1 72 ? -12.078 7.977 -1.56 1 92.25 72 LEU B CA 1
ATOM 1707 C C . LEU B 1 72 ? -10.906 7.184 -0.996 1 92.25 72 LEU B C 1
ATOM 1709 O O . LEU B 1 72 ? -10.523 6.152 -1.556 1 92.25 72 LEU B O 1
ATOM 1713 N N . GLY B 1 73 ? -10.344 7.734 0.061 1 93.06 73 GLY B N 1
ATOM 1714 C CA . GLY B 1 73 ? -9.258 7.02 0.708 1 93.06 73 GLY B CA 1
ATOM 1715 C C . GLY B 1 73 ? -9.648 5.621 1.153 1 93.06 73 GLY B C 1
ATOM 1716 O O . GLY B 1 73 ? -8.906 4.664 0.927 1 93.06 73 GLY B O 1
ATOM 1717 N N . ARG B 1 74 ? -10.727 5.469 1.698 1 93 74 ARG B N 1
ATOM 1718 C CA . ARG B 1 74 ? -11.203 4.168 2.156 1 93 74 ARG B CA 1
ATOM 1719 C C . ARG B 1 74 ? -11.461 3.234 0.978 1 93 74 ARG B C 1
ATOM 1721 O O . ARG B 1 74 ? -11.203 2.031 1.066 1 93 74 ARG B O 1
ATOM 1728 N N . ALA B 1 75 ? -12.016 3.805 -0.076 1 96.12 75 ALA B N 1
ATOM 1729 C CA . ALA B 1 75 ? -12.195 3.002 -1.283 1 96.12 75 ALA B CA 1
ATOM 1730 C C . ALA B 1 75 ? -10.867 2.412 -1.748 1 96.12 75 ALA B C 1
ATOM 1732 O O . ALA B 1 75 ? -10.781 1.215 -2.031 1 96.12 75 ALA B O 1
ATOM 1733 N N . ILE B 1 76 ? -9.828 3.221 -1.762 1 96.94 76 ILE B N 1
ATOM 1734 C CA . ILE B 1 76 ? -8.5 2.809 -2.197 1 96.94 76 ILE B CA 1
ATOM 1735 C C . ILE B 1 76 ? -7.965 1.723 -1.266 1 96.94 76 ILE B C 1
ATOM 1737 O O . ILE B 1 76 ? -7.434 0.71 -1.725 1 96.94 76 ILE B O 1
ATOM 1741 N N . ILE B 1 77 ? -8.148 1.884 0.002 1 97.56 77 ILE B N 1
ATOM 1742 C CA . ILE B 1 77 ? -7.633 0.944 0.989 1 97.56 77 ILE B CA 1
ATOM 1743 C C . ILE B 1 77 ? -8.359 -0.394 0.86 1 97.56 77 ILE B C 1
ATOM 1745 O O . ILE B 1 77 ? -7.723 -1.451 0.833 1 97.56 77 ILE B O 1
ATOM 1749 N N . TYR B 1 78 ? -9.664 -0.38 0.788 1 98.25 78 TYR B N 1
ATOM 1750 C CA . TYR B 1 78 ? -10.414 -1.628 0.737 1 98.25 78 TYR B CA 1
ATOM 1751 C C . TYR B 1 78 ? -10.125 -2.391 -0.55 1 98.25 78 TYR B C 1
ATOM 1753 O O . TYR B 1 78 ? -10.039 -3.619 -0.545 1 98.25 78 TYR B O 1
ATOM 1761 N N . LEU B 1 79 ? -10.031 -1.67 -1.641 1 98.44 79 LEU B N 1
ATOM 1762 C CA . LEU B 1 79 ? -9.688 -2.33 -2.896 1 98.44 79 LEU B CA 1
ATOM 1763 C C . LEU B 1 79 ? -8.289 -2.938 -2.832 1 98.44 79 LEU B C 1
ATOM 1765 O O . LEU B 1 79 ? -8.07 -4.043 -3.328 1 98.44 79 LEU B O 1
ATOM 1769 N N . LEU B 1 80 ? -7.41 -2.219 -2.262 1 98.44 80 LEU B N 1
ATOM 1770 C CA . LEU B 1 80 ? -6.055 -2.738 -2.104 1 98.44 80 LEU B CA 1
ATOM 1771 C C . LEU B 1 80 ? -6.051 -3.984 -1.222 1 98.44 80 LEU B C 1
ATOM 1773 O O . LEU B 1 80 ? -5.414 -4.984 -1.558 1 98.44 80 LEU B O 1
ATOM 1777 N N . LEU B 1 81 ? -6.668 -3.9 -0.088 1 98.69 81 LEU B N 1
ATOM 1778 C CA . LEU B 1 81 ? -6.73 -5.023 0.841 1 98.69 81 LEU B CA 1
ATOM 1779 C C . LEU B 1 81 ? -7.344 -6.25 0.172 1 98.69 81 LEU B C 1
ATOM 1781 O O . LEU B 1 81 ? -6.926 -7.379 0.43 1 98.69 81 LEU B O 1
ATOM 1785 N N . SER B 1 82 ? -8.398 -5.992 -0.632 1 98.62 82 SER B N 1
ATOM 1786 C CA . SER B 1 82 ? -9 -7.086 -1.386 1 98.62 82 SER B CA 1
ATOM 1787 C C . SER B 1 82 ? -7.965 -7.82 -2.229 1 98.62 82 SER B C 1
ATOM 1789 O O . SER B 1 82 ? -7.859 -9.047 -2.158 1 98.62 82 SER B O 1
ATOM 1791 N N . ALA B 1 83 ? -7.176 -7.094 -2.953 1 98.19 83 ALA B N 1
ATOM 1792 C CA . ALA B 1 83 ? -6.18 -7.672 -3.852 1 98.19 83 ALA B CA 1
ATOM 1793 C C . ALA B 1 83 ? -5.059 -8.352 -3.068 1 98.19 83 ALA B C 1
ATOM 1795 O O . ALA B 1 83 ? -4.508 -9.359 -3.508 1 98.19 83 ALA B O 1
ATOM 1796 N N . MET B 1 84 ? -4.742 -7.852 -1.945 1 98.5 84 MET B N 1
ATOM 1797 C CA . MET B 1 84 ? -3.621 -8.344 -1.149 1 98.5 84 MET B CA 1
ATOM 1798 C C . MET B 1 84 ? -3.986 -9.648 -0.448 1 98.5 84 MET B C 1
ATOM 1800 O O . MET B 1 84 ? -3.119 -10.484 -0.192 1 98.5 84 MET B O 1
ATOM 1804 N N . THR B 1 85 ? -5.234 -9.867 -0.133 1 98.25 85 THR B N 1
ATOM 1805 C CA . THR B 1 85 ? -5.566 -10.969 0.757 1 98.25 85 THR B CA 1
ATOM 1806 C C . THR B 1 85 ? -6.383 -12.031 0.021 1 98.25 85 THR B C 1
ATOM 1808 O O . THR B 1 85 ? -6.98 -12.906 0.648 1 98.25 85 THR B O 1
ATOM 1811 N N . MET B 1 86 ? -6.402 -12.07 -1.256 1 96.62 86 MET B N 1
ATOM 1812 C CA . MET B 1 86 ? -7.285 -12.938 -2.029 1 96.62 86 MET B CA 1
ATOM 1813 C C . MET B 1 86 ? -6.668 -14.328 -2.199 1 96.62 86 MET B C 1
ATOM 1815 O O . MET B 1 86 ? -7.27 -15.203 -2.814 1 96.62 86 MET B O 1
ATOM 1819 N N . TYR B 1 87 ? -5.57 -14.562 -1.62 1 93.5 87 TYR B N 1
ATOM 1820 C CA . TYR B 1 87 ? -4.84 -15.789 -1.923 1 93.5 87 TYR B CA 1
ATOM 1821 C C . TYR B 1 87 ? -4.961 -16.797 -0.78 1 93.5 87 TYR B C 1
ATOM 1823 O O . TYR B 1 87 ? -4.93 -16.406 0.393 1 93.5 87 TYR B O 1
ATOM 1831 N N . GLY B 1 88 ? -5.047 -18.078 -1.19 1 90.06 88 GLY B N 1
ATOM 1832 C CA . GLY B 1 88 ? -5.055 -19.141 -0.19 1 90.06 88 GLY B CA 1
ATOM 1833 C C . GLY B 1 88 ? -6.414 -19.781 -0.024 1 90.06 88 GLY B C 1
ATOM 1834 O O . GLY B 1 88 ? -6.988 -20.297 -0.99 1 90.06 88 GLY B O 1
ATOM 1835 N N . SER B 1 89 ? -7.016 -19.672 1.172 1 94.38 89 SER B N 1
ATOM 1836 C CA . SER B 1 89 ? -8.211 -20.422 1.56 1 94.38 89 SER B CA 1
ATOM 1837 C C . SER B 1 89 ? -9.461 -19.844 0.901 1 94.38 89 SER B C 1
ATOM 1839 O O . SER B 1 89 ? -9.422 -18.766 0.321 1 94.38 89 SER B O 1
ATOM 1841 N N . LEU B 1 90 ? -10.531 -20.625 0.953 1 96.06 90 LEU B N 1
ATOM 1842 C CA . LEU B 1 90 ? -11.836 -20.156 0.493 1 96.06 90 LEU B CA 1
ATOM 1843 C C . LEU B 1 90 ? -12.281 -18.922 1.269 1 96.06 90 LEU B C 1
ATOM 1845 O O . LEU B 1 90 ? -12.898 -18.016 0.702 1 96.06 90 LEU B O 1
ATOM 1849 N N . PHE B 1 91 ? -11.953 -18.938 2.6 1 97.88 91 PHE B N 1
ATOM 1850 C CA . PHE B 1 91 ? -12.266 -17.781 3.418 1 97.88 91 PHE B CA 1
ATOM 1851 C C . PHE B 1 91 ? -11.609 -16.516 2.85 1 97.88 91 PHE B C 1
ATOM 1853 O O . PHE B 1 91 ? -12.258 -15.477 2.74 1 97.88 91 PHE B O 1
ATOM 1860 N N . ASN B 1 92 ? -10.367 -16.609 2.447 1 98.12 92 ASN B N 1
ATOM 1861 C CA . ASN B 1 92 ? -9.648 -15.477 1.867 1 98.12 92 ASN B CA 1
ATOM 1862 C C . ASN B 1 92 ? -10.305 -15 0.574 1 98.12 92 ASN B C 1
ATOM 1864 O O . ASN B 1 92 ? -10.516 -13.797 0.382 1 98.12 92 ASN B O 1
ATOM 1868 N N . LYS B 1 93 ? -10.641 -15.93 -0.274 1 96.81 93 LYS B N 1
ATOM 1869 C CA . LYS B 1 93 ? -11.227 -15.578 -1.564 1 96.81 93 LYS B CA 1
ATOM 1870 C C . LYS B 1 93 ? -12.602 -14.93 -1.39 1 96.81 93 LYS B C 1
ATOM 1872 O O . LYS B 1 93 ? -12.906 -13.93 -2.047 1 96.81 93 LYS B O 1
ATOM 1877 N N . LEU B 1 94 ? -13.383 -15.477 -0.518 1 98 94 LEU B N 1
ATOM 1878 C CA . LEU B 1 94 ? -14.703 -14.906 -0.252 1 98 94 LEU B CA 1
ATOM 1879 C C . LEU B 1 94 ? -14.57 -13.516 0.361 1 98 94 LEU B C 1
ATOM 1881 O O . LEU B 1 94 ? -15.281 -12.586 -0.045 1 98 94 LEU B O 1
ATOM 1885 N N . ASN B 1 95 ? -13.695 -13.445 1.367 1 98.12 95 ASN B N 1
ATOM 1886 C CA . ASN B 1 95 ? -13.477 -12.148 1.99 1 98.12 95 ASN B CA 1
ATOM 1887 C C . ASN B 1 95 ? -13.008 -11.109 0.974 1 98.12 95 ASN B C 1
ATOM 1889 O O . ASN B 1 95 ? -13.438 -9.953 1.012 1 98.12 95 ASN B O 1
ATOM 1893 N N . ALA B 1 96 ? -12.125 -11.484 0.082 1 98 96 ALA B N 1
ATOM 1894 C CA . ALA B 1 96 ? -11.586 -10.562 -0.917 1 98 96 ALA B CA 1
ATOM 1895 C C . ALA B 1 96 ? -12.688 -10.047 -1.834 1 98 96 ALA B C 1
ATOM 1897 O O . ALA B 1 96 ? -12.695 -8.867 -2.193 1 98 96 ALA B O 1
ATOM 1898 N N 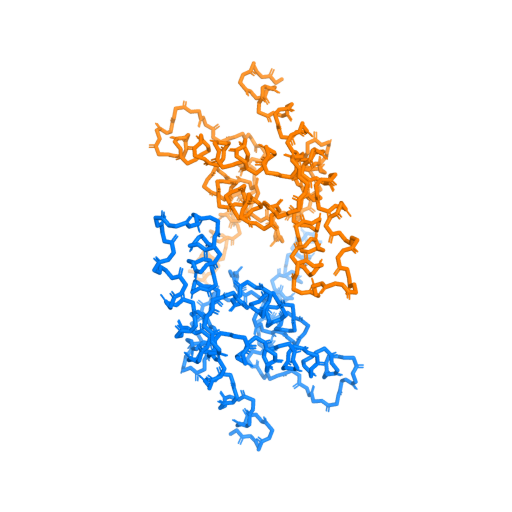. VAL B 1 97 ? -13.594 -10.922 -2.219 1 97.62 97 VAL B N 1
ATOM 1899 C CA . VAL B 1 97 ? -14.711 -10.508 -3.055 1 97.62 97 VAL B CA 1
ATOM 1900 C C . VAL B 1 97 ? -15.562 -9.477 -2.309 1 97.62 97 VAL B C 1
ATOM 1902 O O . VAL B 1 97 ? -15.922 -8.438 -2.867 1 97.62 97 VAL B O 1
ATOM 1905 N N . LEU B 1 98 ? -15.82 -9.742 -1.113 1 98.19 98 LEU B N 1
ATOM 1906 C CA . LEU B 1 98 ? -16.609 -8.82 -0.307 1 98.19 98 LEU B CA 1
ATOM 1907 C C . LEU B 1 98 ? -15.898 -7.484 -0.148 1 98.19 98 LEU B C 1
ATOM 1909 O O . LEU B 1 98 ? -16.531 -6.426 -0.196 1 98.19 98 LEU B O 1
ATOM 1913 N N . LEU B 1 99 ? -14.594 -7.535 0.086 1 98.44 99 LEU B N 1
ATOM 1914 C CA . LEU B 1 99 ? -13.82 -6.305 0.219 1 98.44 99 LEU B CA 1
ATOM 1915 C C . LEU B 1 99 ? -13.844 -5.504 -1.078 1 98.44 99 LEU B C 1
ATOM 1917 O O . LEU B 1 99 ? -13.883 -4.273 -1.053 1 98.44 99 LEU B O 1
ATOM 1921 N N . MET B 1 100 ? -13.758 -6.23 -2.176 1 98 100 MET B N 1
ATOM 1922 C CA . MET B 1 100 ? -13.836 -5.547 -3.465 1 98 100 MET B CA 1
ATOM 1923 C C . MET B 1 100 ? -15.156 -4.797 -3.607 1 98 100 MET B C 1
ATOM 1925 O O . MET B 1 100 ? -15.172 -3.635 -4.012 1 98 100 MET B O 1
ATOM 1929 N N . LEU B 1 101 ? -16.234 -5.402 -3.219 1 97.69 101 LEU B N 1
ATOM 1930 C CA . LEU B 1 101 ? -17.547 -4.781 -3.268 1 97.69 101 LEU B CA 1
ATOM 1931 C C . LEU B 1 101 ? -17.609 -3.578 -2.332 1 97.69 101 LEU B C 1
ATOM 1933 O O . LEU B 1 101 ? -18.156 -2.529 -2.701 1 97.69 101 LEU B O 1
ATOM 1937 N N . THR B 1 102 ? -17.094 -3.758 -1.136 1 97 102 THR B N 1
ATOM 1938 C CA . THR B 1 102 ? -17.078 -2.662 -0.174 1 97 102 THR B CA 1
ATOM 1939 C C . THR B 1 102 ? -16.312 -1.465 -0.722 1 97 102 THR B C 1
ATOM 1941 O O . THR B 1 102 ? -16.75 -0.32 -0.573 1 97 102 THR B O 1
ATOM 1944 N N . GLY B 1 103 ? -15.156 -1.731 -1.311 1 97.12 103 GLY B N 1
ATOM 1945 C CA . GLY B 1 103 ? -14.398 -0.66 -1.934 1 97.12 103 GLY B CA 1
ATOM 1946 C C . GLY B 1 103 ? -15.172 0.076 -3.008 1 97.12 103 GLY B C 1
ATOM 1947 O O . GLY B 1 103 ? -15.117 1.305 -3.092 1 97.12 103 GLY B O 1
ATOM 1948 N N . LEU B 1 104 ? -15.898 -0.595 -3.787 1 96.81 104 LEU B N 1
ATOM 1949 C CA . LEU B 1 104 ? -16.719 0.006 -4.836 1 96.81 104 LEU B CA 1
ATOM 1950 C C . LEU B 1 104 ? -17.844 0.835 -4.238 1 96.81 104 LEU B C 1
ATOM 1952 O O . LEU B 1 104 ? -18.219 1.873 -4.789 1 96.81 104 LEU B O 1
ATOM 1956 N N . VAL B 1 105 ? -18.391 0.371 -3.184 1 94.88 105 VAL B N 1
ATOM 1957 C CA . VAL B 1 105 ? -19.438 1.127 -2.49 1 94.88 105 VAL B CA 1
ATOM 1958 C C . VAL B 1 105 ? -18.859 2.461 -2.008 1 94.88 105 VAL B C 1
ATOM 1960 O O . VAL B 1 105 ? -19.484 3.508 -2.188 1 94.88 105 VAL B O 1
ATOM 1963 N N . TYR B 1 106 ? -17.672 2.381 -1.365 1 94.31 106 TYR B N 1
ATOM 1964 C CA . TYR B 1 106 ? -17.047 3.617 -0.907 1 94.31 106 TYR B CA 1
ATOM 1965 C C . TYR B 1 106 ? -16.75 4.543 -2.078 1 94.31 106 TYR B C 1
ATOM 1967 O O . TYR B 1 106 ? -16.844 5.766 -1.951 1 94.31 106 TYR B O 1
ATOM 1975 N N . LEU B 1 107 ? -16.297 3.959 -3.191 1 95.12 107 LEU B N 1
ATOM 1976 C CA . LEU B 1 107 ? -16.078 4.766 -4.387 1 95.12 107 LEU B CA 1
ATOM 1977 C C . LEU B 1 107 ? -17.359 5.438 -4.844 1 95.12 107 LEU B C 1
ATOM 1979 O O . LEU B 1 107 ? -17.359 6.609 -5.223 1 95.12 107 LEU B O 1
ATOM 1983 N N . PHE B 1 108 ? -18.469 4.742 -4.809 1 94.5 108 PHE B N 1
ATOM 1984 C CA . PHE B 1 108 ? -19.781 5.27 -5.172 1 94.5 108 PHE B CA 1
ATOM 1985 C C . PHE B 1 108 ? -20.188 6.391 -4.223 1 94.5 108 PHE B C 1
ATOM 1987 O O . PHE B 1 108 ? -20.703 7.422 -4.66 1 94.5 108 PHE B O 1
ATOM 1994 N N . LEU B 1 109 ? -19.984 6.211 -2.934 1 90.38 109 LEU B N 1
ATOM 1995 C CA . LEU B 1 109 ? -20.328 7.23 -1.944 1 90.38 109 LEU B CA 1
ATOM 1996 C C . LEU B 1 109 ? -19.516 8.5 -2.166 1 90.38 109 LEU B C 1
ATOM 1998 O O . LEU B 1 109 ? -20.016 9.609 -1.972 1 90.38 109 LEU B O 1
ATOM 2002 N N . HIS B 1 110 ? -18.297 8.305 -2.52 1 89.62 110 HIS B N 1
ATOM 2003 C CA . HIS B 1 110 ? -17.438 9.445 -2.828 1 89.62 110 HIS B CA 1
ATOM 2004 C C . HIS B 1 110 ? -17.969 10.211 -4.039 1 89.62 110 HIS B C 1
ATOM 2006 O O . HIS B 1 110 ? -18.031 11.445 -4.02 1 89.62 110 HIS B O 1
ATOM 2012 N N . ALA B 1 111 ? -18.359 9.555 -5.086 1 92.25 111 ALA B N 1
ATOM 2013 C CA . ALA B 1 111 ? -18.797 10.164 -6.34 1 92.25 111 ALA B CA 1
ATOM 2014 C C . ALA B 1 111 ? -20.172 10.789 -6.195 1 92.25 111 ALA B C 1
ATOM 2016 O O . ALA B 1 111 ? -20.469 11.82 -6.801 1 92.25 111 ALA B O 1
ATOM 2017 N N . SER B 1 112 ? -21.062 10.195 -5.457 1 87.88 112 SER B N 1
ATOM 2018 C CA . SER B 1 112 ? -22.453 10.625 -5.363 1 87.88 112 SER B CA 1
ATOM 2019 C C . SER B 1 112 ? -22.625 11.719 -4.316 1 87.88 112 SER B C 1
ATOM 2021 O O . SER B 1 112 ? -23.594 12.484 -4.363 1 87.88 112 SER B O 1
ATOM 2023 N N . SER B 1 113 ? -21.734 11.906 -3.385 1 77.25 113 SER B N 1
ATOM 2024 C CA . SER B 1 113 ? -21.828 12.875 -2.299 1 77.25 113 SER B CA 1
ATOM 2025 C C . SER B 1 113 ? -23.172 12.797 -1.599 1 77.25 113 SER B C 1
ATOM 2027 O O . SER B 1 113 ? -23.766 13.82 -1.233 1 77.25 113 SER B O 1
ATOM 2029 N N . ILE B 1 114 ? -23.719 11.656 -1.601 1 72 114 ILE B N 1
ATOM 2030 C CA . ILE B 1 114 ? -25.031 11.453 -0.97 1 72 114 ILE B CA 1
ATOM 2031 C C . ILE B 1 114 ? -24.891 11.617 0.543 1 72 114 ILE B C 1
ATOM 2033 O O . ILE B 1 114 ? -25.766 12.203 1.187 1 72 114 ILE B O 1
ATOM 2037 N N . ILE B 1 115 ? -23.922 11.086 1.13 1 68.94 115 ILE B N 1
ATOM 2038 C CA . ILE B 1 115 ? -23.672 11.148 2.564 1 68.94 115 ILE B CA 1
ATOM 2039 C C . ILE B 1 115 ? -22.438 12 2.834 1 68.94 115 ILE B C 1
ATOM 2041 O O . ILE B 1 115 ? -21.438 11.906 2.115 1 68.94 115 ILE B O 1
ATOM 2045 N N . ASP B 1 116 ? -22.641 12.953 3.705 1 67.69 116 ASP B N 1
ATOM 2046 C CA . ASP B 1 116 ? -21.484 13.75 4.102 1 67.69 116 ASP B CA 1
ATOM 2047 C C . ASP B 1 116 ? -20.438 12.875 4.785 1 67.69 116 ASP B C 1
ATOM 2049 O O . ASP B 1 116 ? -20.766 11.859 5.395 1 67.69 116 ASP B O 1
ATOM 2053 N N . GLU B 1 117 ? -19.234 13.203 4.488 1 65.81 117 GLU B N 1
ATOM 2054 C CA . GLU B 1 117 ? -18.172 12.508 5.207 1 65.81 117 GLU B CA 1
ATOM 2055 C C . GLU B 1 117 ? -18.328 12.664 6.715 1 65.81 117 GLU B C 1
ATOM 2057 O O . GLU B 1 117 ? -18.688 13.734 7.199 1 65.81 117 GLU B O 1
ATOM 2062 N N . PRO B 1 118 ? -18.297 11.492 7.402 1 59.81 118 PRO B N 1
ATOM 2063 C CA . PRO B 1 118 ? -18.484 11.547 8.852 1 59.81 118 PRO B CA 1
ATOM 2064 C C . PRO B 1 118 ? -17.625 12.609 9.523 1 59.81 118 PRO B C 1
ATOM 2066 O O . PRO B 1 118 ? -16.594 13 8.984 1 59.81 118 PRO B O 1
ATOM 2069 N N . GLU B 1 119 ? -18.172 13.234 10.578 1 56.22 119 GLU B N 1
ATOM 2070 C CA . GLU B 1 119 ? -17.562 14.312 11.352 1 56.22 119 GLU B CA 1
ATOM 2071 C C . GLU B 1 119 ? -16.094 14.023 11.641 1 56.22 119 GLU B C 1
ATOM 2073 O O . GLU B 1 119 ? -15.266 14.945 11.703 1 56.22 119 GLU B O 1
ATOM 2078 N N . ASN B 1 120 ? -15.867 12.758 11.891 1 54.25 120 ASN B N 1
ATOM 2079 C CA . ASN B 1 120 ? -14.484 12.414 12.211 1 54.25 120 ASN B CA 1
ATOM 2080 C C . ASN B 1 120 ? -13.539 12.766 11.07 1 54.25 120 ASN B C 1
ATOM 2082 O O . ASN B 1 120 ? -12.328 12.891 11.273 1 54.25 120 ASN B O 1
ATOM 2086 N N . PHE B 1 121 ? -14.242 13.023 9.891 1 55.59 121 PHE B N 1
ATOM 2087 C CA . PHE B 1 121 ? -13.461 13.422 8.719 1 55.59 121 PHE B CA 1
ATOM 2088 C C . PHE B 1 121 ? -13.203 14.922 8.727 1 55.59 121 PHE B C 1
ATOM 2090 O O . PHE B 1 121 ? -12.203 15.383 8.18 1 55.59 121 PHE B O 1
ATOM 2097 N N . LYS B 1 122 ? -14.172 15.672 9.203 1 54.12 122 LYS B N 1
ATOM 2098 C CA . LYS B 1 122 ? -14.25 17.125 9.055 1 54.12 122 LYS B CA 1
ATOM 2099 C C . LYS B 1 122 ? -13.328 17.828 10.055 1 54.12 122 LYS B C 1
ATOM 2101 O O . LYS B 1 122 ? -12.844 18.938 9.789 1 54.12 122 LYS B O 1
ATOM 2106 N N . GLY B 1 123 ? -13.367 17.422 11.156 1 48.03 123 GLY B N 1
ATOM 2107 C CA . GLY B 1 123 ? -12.633 18.188 12.141 1 48.03 123 GLY B CA 1
ATOM 2108 C C . GLY B 1 123 ? -11.188 18.438 11.734 1 48.03 123 GLY B C 1
ATOM 2109 O O . GLY B 1 123 ? -10.633 19.5 12.023 1 48.03 123 GLY B O 1
ATOM 2110 N N . GLN B 1 124 ? -10.602 17.5 11.141 1 50.97 124 GLN B N 1
ATOM 2111 C CA . GLN B 1 124 ? -9.156 17.562 10.953 1 50.97 124 GLN B CA 1
ATOM 2112 C C . GLN B 1 124 ? -8.797 18.281 9.664 1 50.97 124 GLN B C 1
ATOM 2114 O O . GLN B 1 124 ? -7.691 18.812 9.531 1 50.97 124 GLN B O 1
ATOM 2119 N N . ASN B 1 125 ? -9.609 18.234 8.633 1 48.41 125 ASN B N 1
ATOM 2120 C CA . ASN B 1 125 ? -9.391 19.156 7.52 1 48.41 125 ASN B CA 1
ATOM 2121 C C . ASN B 1 125 ? -9.422 20.609 7.98 1 48.41 125 ASN B C 1
ATOM 2123 O O . ASN B 1 125 ? -8.672 21.453 7.473 1 48.41 125 ASN B O 1
ATOM 2127 N N . ALA B 1 126 ? -10.188 20.953 8.883 1 46.22 126 ALA B N 1
ATOM 2128 C CA . ALA B 1 126 ? -10.195 22.281 9.484 1 46.22 126 ALA B CA 1
ATOM 2129 C C . ALA B 1 126 ? -8.867 22.594 10.172 1 46.22 126 ALA B C 1
ATOM 2131 O O . ALA B 1 126 ? -8.359 23.703 10.086 1 46.22 126 ALA B O 1
ATOM 2132 N N . SER B 1 127 ? -8.422 21.656 10.828 1 45.62 127 SER B N 1
ATOM 2133 C CA . SER B 1 127 ? -7.145 21.938 11.492 1 45.62 127 SER B CA 1
ATOM 2134 C C . SER B 1 127 ? -6.012 22.062 10.477 1 45.62 127 SER B C 1
ATOM 2136 O O . SER B 1 127 ? -5.125 22.891 10.633 1 45.62 127 SER B O 1
ATOM 2138 N N . ILE B 1 128 ? -6.145 21.312 9.406 1 49.75 128 ILE B N 1
ATOM 2139 C CA . ILE B 1 128 ? -5.168 21.453 8.328 1 49.75 128 ILE B CA 1
ATOM 2140 C C . ILE B 1 128 ? -5.438 22.734 7.547 1 49.75 128 ILE B C 1
ATOM 2142 O O . ILE B 1 128 ? -4.504 23.469 7.215 1 49.75 128 ILE B O 1
ATOM 2146 N N . ALA B 1 129 ? -6.648 23.016 7.184 1 48.19 129 ALA B N 1
ATOM 2147 C CA . ALA B 1 129 ? -7.027 24.266 6.531 1 48.19 129 ALA B CA 1
ATOM 2148 C C . ALA B 1 129 ? -6.715 25.453 7.418 1 48.19 129 ALA B C 1
ATOM 2150 O O . ALA B 1 129 ? -6.258 26.5 6.93 1 48.19 129 ALA B O 1
ATOM 2151 N N . LEU B 1 130 ? -6.973 25.297 8.594 1 46.53 130 LEU B N 1
ATOM 2152 C CA . LEU B 1 130 ? -6.625 26.359 9.523 1 46.53 130 LEU B CA 1
ATOM 2153 C C . LEU B 1 130 ? -5.113 26.531 9.625 1 46.53 130 LEU B C 1
ATOM 2155 O O . LEU B 1 130 ? -4.613 27.656 9.688 1 46.53 130 LEU B O 1
ATOM 2159 N N . ASN B 1 131 ? -4.48 25.391 9.492 1 46.91 131 ASN B N 1
ATOM 2160 C CA . ASN B 1 131 ? -3.027 25.5 9.5 1 46.91 131 ASN B CA 1
ATOM 2161 C C . ASN B 1 131 ? -2.492 25.984 8.164 1 46.91 131 ASN B C 1
ATOM 2163 O O . ASN B 1 131 ? -1.521 26.75 8.117 1 46.91 131 ASN B O 1
ATOM 2167 N N . ASP B 1 132 ? -3.023 25.578 7.125 1 50.25 132 ASP B N 1
ATOM 2168 C CA . ASP B 1 132 ? -2.672 26.125 5.82 1 50.25 132 ASP B CA 1
ATOM 2169 C C . ASP B 1 132 ? -3.102 27.594 5.711 1 50.25 132 ASP B C 1
ATOM 2171 O O . ASP B 1 132 ? -2.383 28.406 5.137 1 50.25 132 ASP B O 1
ATOM 2175 N N . ASP B 1 133 ? -4.332 27.875 6.031 1 49.31 133 ASP B N 1
ATOM 2176 C CA . ASP B 1 133 ? -4.758 29.281 6.055 1 49.31 133 ASP B CA 1
ATOM 2177 C C . ASP B 1 133 ? -3.887 30.109 6.996 1 49.31 133 ASP B C 1
ATOM 2179 O O . ASP B 1 133 ? -3.564 31.25 6.703 1 49.31 133 ASP B O 1
ATOM 2183 N N . ILE B 1 134 ? -3.533 29.547 8.039 1 48.31 134 ILE B N 1
ATOM 2184 C CA . ILE B 1 134 ? -2.641 30.25 8.953 1 48.31 134 ILE B CA 1
ATOM 2185 C C . ILE B 1 134 ? -1.253 30.375 8.32 1 48.31 134 ILE B C 1
ATOM 2187 O O . ILE B 1 134 ? -0.616 31.422 8.406 1 48.31 134 ILE B O 1
ATOM 2191 N N . ASP B 1 135 ? -0.878 29.375 7.602 1 49.16 135 ASP B N 1
ATOM 2192 C CA . ASP B 1 135 ? 0.4 29.5 6.906 1 49.16 135 ASP B CA 1
ATOM 2193 C C . ASP B 1 135 ? 0.302 30.469 5.734 1 49.16 135 ASP B C 1
ATOM 2195 O O . ASP B 1 135 ? 1.237 31.219 5.465 1 49.16 135 ASP B O 1
ATOM 2199 N N . ASP B 1 136 ? -0.769 30.453 4.996 1 51.03 136 ASP B N 1
ATOM 2200 C CA . ASP B 1 136 ? -0.973 31.453 3.955 1 51.03 136 ASP B CA 1
ATOM 2201 C C . ASP B 1 136 ? -1.112 32.844 4.559 1 51.03 136 ASP B C 1
ATOM 2203 O O . ASP B 1 136 ? -0.633 33.844 3.986 1 51.03 136 ASP B O 1
ATOM 2207 N N . GLU B 1 137 ? -1.809 33 5.57 1 49.22 137 GLU B N 1
ATOM 2208 C CA . GLU B 1 137 ? -1.935 34.312 6.219 1 49.22 137 GLU B CA 1
ATOM 2209 C C . GLU B 1 137 ? -0.6 34.75 6.797 1 49.22 137 GLU B C 1
ATOM 2211 O O . GLU B 1 137 ? -0.297 35.969 6.797 1 49.22 137 GLU B O 1
ATOM 2216 N N . GLU B 1 138 ? 0.217 33.844 7.172 1 48.22 138 GLU B N 1
ATOM 2217 C CA . GLU B 1 138 ? 1.528 34.25 7.676 1 48.22 138 GLU B CA 1
ATOM 2218 C C . GLU B 1 138 ? 2.457 34.656 6.535 1 48.22 138 GLU B C 1
ATOM 2220 O O . GLU B 1 138 ? 3.318 35.531 6.707 1 48.22 138 GLU B O 1
ATOM 2225 N N . ASP B 1 139 ? 2.281 34.125 5.352 1 49.16 139 ASP B N 1
ATOM 2226 C CA . ASP B 1 139 ? 3.09 34.562 4.223 1 49.16 139 ASP B CA 1
ATOM 2227 C C . ASP B 1 139 ? 2.66 35.969 3.742 1 49.16 139 ASP B C 1
ATOM 2229 O O . ASP B 1 139 ? 3.385 36.594 2.992 1 49.16 139 ASP B O 1
ATOM 2233 N N . ILE B 1 140 ? 1.456 36.438 4.023 1 45.66 140 ILE B N 1
ATOM 2234 C CA . ILE B 1 140 ? 1.014 37.75 3.574 1 45.66 140 ILE B CA 1
ATOM 2235 C C . ILE B 1 140 ? 1.438 38.812 4.586 1 45.66 140 ILE B C 1
ATOM 2237 O O . ILE B 1 140 ? 1.36 40 4.309 1 45.66 140 ILE B O 1
ATOM 2241 N N . ILE B 1 141 ? 1.782 38.438 5.816 1 37.59 141 ILE B N 1
ATOM 2242 C CA . ILE B 1 141 ? 2.223 39.531 6.664 1 37.59 141 ILE B CA 1
ATOM 2243 C C . ILE B 1 141 ? 3.736 39.719 6.547 1 37.59 141 ILE B C 1
ATOM 2245 O O . ILE B 1 141 ? 4.48 38.719 6.59 1 37.59 141 ILE B O 1
#

InterPro domains:
  IPR013714 Golgi apparatus membrane protein TVP15 [PF08507] (6-133)
  IPR013714 Golgi apparatus membrane protein TVP15 [PTHR28128] (7-127)